Protein AF-A0A7K0KG80-F1 (afdb_monomer)

Foldseek 3Di:
DQQFKWWKWFKKFKWKDLPPDIHTDDIDTDIFMWGQAAPALVDQFSQQKTKFAQADDDDPCLPDQPLVVLVVVLVVLVVVLVVLVVVLVVLVVCCVVDVPPDPVSVVSVVVSVVSVVVNVVSVVVNVVSVVSSVTRMFIKIWIWIKIWHAAPQRDIDIFTWDIDIGGSVCHQPIDMIGTPGGDDDHRHGHARPDPAPPDPDQKKWWWDAADDDVPDSDRIDIDIFTDDRQFFTGDDCVRQPFGIWMADPVGHTRDTQTPPGGD

Solvent-accessible surface area (backbone atoms only — not comparable to full-atom values): 14343 Å² total; per-residue (Å²): 102,74,47,24,48,31,42,37,35,39,38,38,28,39,26,48,27,55,86,84,54,76,46,83,75,48,78,40,83,41,82,44,34,24,32,32,26,18,77,38,61,90,46,100,40,31,50,20,26,30,40,28,41,47,79,68,79,88,53,80,63,79,77,52,57,53,56,60,54,51,48,53,52,49,54,53,47,51,52,52,50,52,52,50,50,51,54,49,54,52,47,55,49,47,58,70,75,53,77,67,92,45,78,67,45,57,52,51,52,53,49,44,56,51,50,50,55,52,46,55,51,49,52,52,50,51,54,54,54,50,60,53,67,75,40,69,48,43,63,32,30,45,32,44,42,31,41,32,41,58,34,92,84,59,49,79,45,76,44,56,34,52,74,43,79,41,57,60,87,52,58,67,38,80,41,78,47,36,38,74,51,64,55,70,57,84,61,54,43,61,39,55,52,59,72,74,80,77,73,92,51,58,50,32,30,27,48,32,77,48,81,87,50,96,89,51,88,68,51,63,48,79,42,77,32,38,32,56,90,81,58,39,50,57,49,64,63,94,58,36,42,60,14,26,42,32,22,36,86,87,56,46,69,57,44,41,25,32,77,95,28,20,94

Secondary structure (DSSP, 8-state):
-GGGEEEEEEEEEEEEE-SS-EEEEEEEEEEEEEEEB-SSSSS---TTEEEEE--PPPPGGGG--HHHHHHHHHHHHHHHHHHHHHHHHHHHHHHHH----SHHHHHHHHHHHHHHHHHHHHHHHHHHHHHHTTSPPEEEEEEEEEEEEE-TTS-EEEEEBPPEEEEGGGTTSEEEEEBSSSSPPTT--PBP-PPTT----SEEEEEEEPP--TT-S--EEEEEEEEETTTEEES-GGGS-TT-EEEETT--EEEE--GGG--

pLDDT: mean 85.01, std 9.83, range [49.78, 96.0]

Structure (mmCIF, N/CA/C/O backbone):
data_AF-A0A7K0KG80-F1
#
_entry.id   AF-A0A7K0KG80-F1
#
loop_
_atom_site.group_PDB
_atom_site.id
_atom_site.type_symbol
_atom_site.label_atom_id
_atom_site.label_alt_id
_atom_site.label_comp_id
_atom_site.label_asym_id
_atom_site.label_entity_id
_atom_site.label_seq_id
_atom_site.pdbx_PDB_ins_code
_atom_site.Cartn_x
_atom_site.Cartn_y
_atom_site.Cartn_z
_atom_site.occupancy
_atom_site.B_iso_or_equiv
_atom_site.auth_seq_id
_atom_site.auth_comp_id
_atom_site.auth_asym_id
_atom_site.auth_atom_id
_atom_site.pdbx_PDB_model_num
ATOM 1 N N . MET A 1 1 ? 16.446 -0.232 -23.465 1.00 84.44 1 MET A N 1
ATOM 2 C CA . MET A 1 1 ? 16.690 0.418 -22.164 1.00 84.44 1 MET A CA 1
ATOM 3 C C . MET A 1 1 ? 15.768 1.619 -21.971 1.00 84.44 1 MET A C 1
ATOM 5 O O . MET A 1 1 ? 14.906 1.542 -21.118 1.00 84.44 1 MET A O 1
ATOM 9 N N . ARG A 1 2 ? 15.843 2.684 -22.785 1.00 86.81 2 ARG A N 1
ATOM 10 C CA . ARG A 1 2 ? 14.963 3.867 -22.624 1.00 86.81 2 ARG A CA 1
ATOM 11 C C . ARG A 1 2 ? 13.463 3.548 -22.761 1.00 86.81 2 ARG A C 1
ATOM 13 O O . ARG A 1 2 ? 12.706 3.743 -21.825 1.00 86.81 2 ARG A O 1
ATOM 20 N N . LYS A 1 3 ? 13.066 2.919 -23.874 1.00 87.75 3 LYS A N 1
ATOM 21 C CA . LYS A 1 3 ? 11.665 2.546 -24.181 1.00 87.75 3 LYS A CA 1
ATOM 22 C C . LYS A 1 3 ? 11.055 1.461 -23.276 1.00 87.75 3 LYS A C 1
ATOM 24 O O . LYS A 1 3 ? 9.910 1.070 -23.476 1.00 87.75 3 LYS A O 1
ATOM 29 N N . SER A 1 4 ? 11.831 0.898 -22.351 1.00 89.69 4 SER A N 1
ATOM 30 C CA . SER A 1 4 ? 11.363 -0.158 -21.442 1.00 89.69 4 SER A CA 1
ATOM 31 C C . SER A 1 4 ? 10.961 0.355 -20.066 1.00 89.69 4 SER A C 1
ATOM 33 O O . SER A 1 4 ? 10.321 -0.391 -19.334 1.00 89.69 4 SER A O 1
ATOM 35 N N . VAL A 1 5 ? 11.326 1.590 -19.715 1.00 91.69 5 VAL A N 1
ATOM 36 C CA . VAL A 1 5 ? 11.029 2.184 -18.406 1.00 91.69 5 VAL A CA 1
ATOM 37 C C . VAL A 1 5 ? 9.807 3.091 -18.524 1.00 91.69 5 VAL A C 1
ATOM 39 O O . VAL A 1 5 ? 9.581 3.709 -19.564 1.00 91.69 5 VAL A O 1
ATOM 42 N N . CYS A 1 6 ? 9.022 3.160 -17.460 1.00 91.81 6 CYS A N 1
ATOM 43 C CA . CYS A 1 6 ? 7.852 4.016 -17.325 1.00 91.81 6 CYS A CA 1
ATOM 44 C C . CYS A 1 6 ? 7.789 4.622 -15.919 1.00 91.81 6 CYS A C 1
ATOM 46 O O . CYS A 1 6 ? 8.417 4.117 -14.986 1.00 91.81 6 CYS A O 1
ATOM 48 N N . LEU A 1 7 ? 7.021 5.695 -15.769 1.00 92.19 7 LEU A N 1
ATOM 49 C CA . LEU A 1 7 ? 6.643 6.234 -14.467 1.00 92.19 7 LEU A CA 1
ATOM 50 C C . LEU A 1 7 ? 5.410 5.488 -13.958 1.00 92.19 7 LEU A C 1
ATOM 52 O O . LEU A 1 7 ? 4.550 5.075 -14.738 1.00 92.19 7 LEU A O 1
ATOM 56 N N . VAL A 1 8 ? 5.351 5.294 -12.649 1.00 92.94 8 VAL A N 1
ATOM 57 C CA . VAL A 1 8 ? 4.244 4.671 -11.931 1.00 92.94 8 VAL A CA 1
ATOM 58 C C . VAL A 1 8 ? 3.840 5.635 -10.828 1.00 92.94 8 VAL A C 1
ATOM 60 O O . VAL A 1 8 ? 4.522 5.748 -9.808 1.00 92.94 8 VAL A O 1
ATOM 63 N N . ASP A 1 9 ? 2.722 6.309 -11.051 1.00 93.31 9 ASP A N 1
ATOM 64 C CA . ASP A 1 9 ? 2.160 7.290 -10.132 1.00 93.31 9 ASP A CA 1
ATOM 65 C C . ASP A 1 9 ? 0.846 6.767 -9.560 1.00 93.31 9 ASP A C 1
ATOM 67 O O . ASP A 1 9 ? 0.117 6.018 -10.213 1.00 93.31 9 ASP A O 1
ATOM 71 N N . GLY A 1 10 ? 0.505 7.148 -8.336 1.00 93.25 10 GLY A N 1
ATOM 72 C CA . GLY A 1 10 ? -0.779 6.773 -7.762 1.00 93.25 10 GLY A CA 1
ATOM 73 C C . GLY A 1 10 ? -0.809 6.817 -6.250 1.00 93.25 10 GLY A C 1
ATOM 74 O O . GLY A 1 10 ? -0.145 7.637 -5.618 1.00 93.25 10 GLY A O 1
ATOM 75 N N . THR A 1 11 ? -1.607 5.930 -5.663 1.00 94.19 11 THR A N 1
ATOM 76 C CA . THR A 1 11 ? -1.793 5.863 -4.215 1.00 94.19 11 THR A CA 1
ATOM 77 C C . THR A 1 11 ? -1.750 4.430 -3.705 1.00 94.19 11 THR A C 1
ATOM 79 O O . THR A 1 11 ? -2.264 3.508 -4.342 1.00 94.19 11 THR A O 1
ATOM 82 N N . ALA A 1 12 ? -1.154 4.245 -2.527 1.00 92.69 12 ALA A N 1
ATOM 83 C CA . ALA A 1 12 ? -1.328 3.049 -1.714 1.00 92.69 12 ALA A CA 1
ATOM 84 C C . ALA A 1 12 ? -2.067 3.419 -0.434 1.00 92.69 12 ALA A C 1
ATOM 86 O O . ALA A 1 12 ? -1.560 4.167 0.404 1.00 92.69 12 ALA A O 1
ATOM 87 N N . THR A 1 13 ? -3.262 2.869 -0.285 1.00 93.00 13 THR A N 1
ATOM 88 C CA . THR A 1 13 ? -4.080 3.033 0.908 1.00 93.00 13 THR A CA 1
ATOM 89 C C . THR A 1 13 ? -3.864 1.840 1.824 1.00 93.00 13 THR A C 1
ATOM 91 O O . THR A 1 13 ? -4.120 0.704 1.431 1.00 93.00 13 THR A O 1
ATOM 94 N N . LEU A 1 14 ? -3.372 2.088 3.035 1.00 92.06 14 LEU A N 1
ATOM 95 C CA . LEU A 1 14 ? -3.369 1.106 4.107 1.00 92.06 14 LEU A CA 1
ATOM 96 C C . LEU A 1 14 ? -4.808 0.897 4.571 1.00 92.06 14 LEU A C 1
ATOM 98 O O . LEU A 1 14 ? -5.472 1.848 4.988 1.00 92.06 14 LEU A O 1
ATOM 102 N N . CYS A 1 15 ? -5.255 -0.349 4.544 1.00 92.12 15 CYS A N 1
ATOM 103 C CA . CYS A 1 15 ? -6.593 -0.734 4.939 1.00 92.12 15 CYS A CA 1
ATOM 104 C C . CYS A 1 15 ? -6.562 -1.797 6.040 1.00 92.12 15 CYS A C 1
ATOM 106 O O . CYS A 1 15 ? -5.692 -2.672 6.053 1.00 92.12 15 CYS A O 1
ATOM 108 N N . LEU A 1 16 ? -7.564 -1.756 6.917 1.00 91.00 16 LEU A N 1
ATOM 109 C CA . LEU A 1 16 ? -7.920 -2.856 7.807 1.00 91.00 16 LEU A CA 1
ATOM 110 C C . LEU A 1 16 ? -9.020 -3.687 7.147 1.00 91.00 16 LEU A C 1
ATOM 112 O O . LEU A 1 16 ? -10.044 -3.135 6.746 1.00 91.00 16 LEU A O 1
ATOM 116 N N . SER A 1 17 ? -8.812 -4.995 7.047 1.00 89.81 17 SER A N 1
ATOM 117 C CA . SER A 1 17 ? -9.771 -5.934 6.472 1.00 89.81 17 SER A CA 1
ATOM 118 C C . SER A 1 17 ? -10.181 -6.983 7.492 1.00 89.81 17 SER A C 1
ATOM 120 O O . SER A 1 17 ? -9.326 -7.562 8.161 1.00 89.81 17 SER A O 1
ATOM 122 N N . ASP A 1 18 ? -11.481 -7.257 7.560 1.00 87.38 18 ASP A N 1
ATOM 123 C CA . ASP A 1 18 ? -12.060 -8.371 8.322 1.00 87.38 18 ASP A CA 1
ATOM 124 C C . ASP A 1 18 ? -12.467 -9.561 7.422 1.00 87.38 18 ASP A C 1
ATOM 126 O O . ASP A 1 18 ? -13.159 -10.480 7.861 1.00 87.38 18 ASP A O 1
ATOM 130 N N . GLY A 1 19 ? -12.075 -9.511 6.141 1.00 81.38 19 GLY A N 1
ATOM 131 C CA . GLY A 1 19 ? -12.424 -10.476 5.095 1.00 81.38 19 GLY A CA 1
ATOM 132 C C . GLY A 1 19 ? -13.648 -10.095 4.252 1.00 81.38 19 GLY A C 1
ATOM 133 O O . GLY A 1 19 ? -13.738 -10.524 3.103 1.00 81.38 19 GLY A O 1
ATOM 134 N N . GLN A 1 20 ? -14.556 -9.262 4.768 1.00 79.94 20 GLN A N 1
ATOM 135 C CA . GLN A 1 20 ? -15.755 -8.796 4.053 1.00 79.94 20 GLN A CA 1
ATOM 136 C C . GLN A 1 20 ? -15.747 -7.281 3.840 1.00 79.94 20 GLN A C 1
ATOM 138 O O . GLN A 1 20 ? -16.065 -6.798 2.755 1.00 79.94 20 GLN A O 1
ATOM 143 N N . HIS A 1 21 ? -15.357 -6.540 4.870 1.00 84.75 21 HIS A N 1
ATOM 144 C CA . HIS A 1 21 ? -15.290 -5.091 4.899 1.00 84.75 21 HIS A CA 1
ATOM 145 C C . HIS A 1 21 ? -13.837 -4.642 4.928 1.00 84.75 21 HIS A C 1
ATOM 147 O O . HIS A 1 21 ? -12.967 -5.289 5.514 1.00 84.75 21 HIS A O 1
ATOM 153 N N . VAL A 1 22 ? -13.593 -3.508 4.282 1.00 86.81 22 VAL A N 1
ATOM 154 C CA . VAL A 1 22 ? -12.278 -2.888 4.189 1.00 86.81 22 VAL A CA 1
ATOM 155 C C . VAL A 1 22 ? -12.433 -1.431 4.586 1.00 86.81 22 VAL A C 1
ATOM 157 O O . VAL A 1 22 ? -13.208 -0.706 3.963 1.00 86.81 22 VAL A O 1
ATOM 160 N N . THR A 1 23 ? -11.698 -1.018 5.613 1.00 89.31 23 THR A N 1
ATOM 161 C CA . THR A 1 23 ? -11.689 0.364 6.096 1.00 89.31 23 THR A CA 1
ATOM 162 C C . THR A 1 23 ? -10.341 0.992 5.800 1.00 89.31 23 THR A C 1
ATOM 164 O O . THR A 1 23 ? -9.301 0.440 6.166 1.00 89.31 23 THR A O 1
ATOM 167 N N . ASP A 1 24 ? -10.362 2.153 5.157 1.00 91.94 24 ASP A N 1
ATOM 168 C CA . ASP A 1 24 ? -9.164 2.912 4.819 1.00 91.94 24 ASP A CA 1
ATOM 169 C C . ASP A 1 24 ? -8.636 3.631 6.071 1.00 91.94 24 ASP A C 1
ATOM 171 O O . ASP A 1 24 ? -9.382 4.317 6.769 1.00 91.94 24 ASP A O 1
ATOM 175 N N . LEU A 1 25 ? -7.348 3.453 6.375 1.00 89.38 25 LEU A N 1
ATOM 176 C CA . LEU A 1 25 ? -6.693 4.035 7.553 1.00 89.38 25 LEU A CA 1
ATOM 177 C C . LEU A 1 25 ? -5.764 5.186 7.181 1.00 89.38 25 LEU A C 1
ATOM 179 O O . LEU A 1 25 ? -5.734 6.212 7.854 1.00 89.38 25 LEU A O 1
ATOM 183 N N . GLN A 1 26 ? -4.965 4.995 6.130 1.00 89.12 26 GLN A N 1
ATOM 184 C CA . GLN A 1 26 ? -3.937 5.946 5.725 1.00 89.12 26 GLN A CA 1
ATOM 185 C C . GLN A 1 26 ? -3.690 5.855 4.224 1.00 89.12 26 GLN A C 1
ATOM 187 O O . GLN A 1 26 ? -3.627 4.760 3.675 1.00 89.12 26 GLN A O 1
ATOM 192 N N . VAL A 1 27 ? -3.507 6.997 3.562 1.00 91.25 27 VAL A N 1
ATOM 193 C CA . VAL A 1 27 ? -3.200 7.068 2.129 1.00 91.25 27 VAL A CA 1
ATOM 194 C C . VAL A 1 27 ? -1.776 7.573 1.941 1.00 91.25 27 VAL A C 1
ATOM 196 O O . VAL A 1 27 ? -1.396 8.594 2.513 1.00 91.25 27 VAL A O 1
ATOM 199 N N . HIS A 1 28 ? -0.998 6.875 1.117 1.00 90.44 28 HIS A N 1
ATOM 200 C CA . HIS A 1 28 ? 0.340 7.289 0.714 1.00 90.44 28 HIS A CA 1
ATOM 201 C C . HIS A 1 28 ? 0.368 7.606 -0.784 1.00 90.44 28 HIS A C 1
ATOM 203 O O . HIS A 1 28 ? 0.016 6.731 -1.582 1.00 90.44 28 HIS A O 1
ATOM 209 N N . PRO A 1 29 ? 0.792 8.817 -1.189 1.00 91.94 29 PRO A N 1
ATOM 210 C CA . PRO A 1 29 ? 1.083 9.093 -2.588 1.00 91.94 29 PRO A CA 1
ATOM 211 C C . PRO A 1 29 ? 2.334 8.322 -3.018 1.00 91.94 29 PRO A C 1
ATOM 213 O O . PRO A 1 29 ? 3.302 8.215 -2.264 1.00 91.94 29 PRO A O 1
ATOM 216 N N . ILE A 1 30 ? 2.316 7.794 -4.237 1.00 90.56 30 ILE A N 1
ATOM 217 C CA . ILE A 1 30 ? 3.408 7.020 -4.826 1.00 90.56 30 ILE A CA 1
ATOM 218 C C . ILE A 1 30 ? 3.814 7.682 -6.130 1.00 90.56 30 ILE A C 1
ATOM 220 O O . ILE A 1 30 ? 2.961 7.945 -6.971 1.00 90.56 30 ILE A O 1
ATOM 224 N N . HIS A 1 31 ? 5.115 7.924 -6.262 1.00 90.88 31 HIS A N 1
ATOM 225 C CA . HIS A 1 31 ? 5.757 8.435 -7.467 1.00 90.88 31 HIS A CA 1
ATOM 226 C C . HIS A 1 31 ? 7.055 7.655 -7.632 1.00 90.88 31 HIS A C 1
ATOM 228 O O . HIS A 1 31 ? 8.003 7.848 -6.868 1.00 90.88 31 HIS A O 1
ATOM 234 N N . GLN A 1 32 ? 7.074 6.704 -8.557 1.00 90.44 32 GLN A N 1
ATOM 235 C CA . GLN A 1 32 ? 8.209 5.803 -8.729 1.00 90.44 32 GLN A CA 1
ATOM 236 C C . GLN A 1 32 ? 8.364 5.369 -10.182 1.00 90.44 32 GLN A C 1
ATOM 238 O O . GLN A 1 32 ? 7.585 5.738 -11.057 1.00 90.44 32 GLN A O 1
ATOM 243 N N . GLN A 1 33 ? 9.395 4.574 -10.448 1.00 92.12 33 GLN A N 1
ATOM 244 C CA . GLN A 1 33 ? 9.654 4.026 -11.773 1.00 92.12 33 GLN A CA 1
ATOM 245 C C . GLN A 1 33 ? 9.253 2.554 -11.851 1.00 92.12 33 GLN A C 1
ATOM 247 O O . GLN A 1 33 ? 9.166 1.833 -10.852 1.00 92.12 33 GLN A O 1
ATOM 252 N N . GLY A 1 34 ? 8.991 2.107 -13.069 1.00 92.12 34 GLY A N 1
ATOM 253 C CA . GLY A 1 34 ? 8.706 0.721 -13.383 1.00 92.12 34 GLY A CA 1
ATOM 254 C C . GLY A 1 34 ? 9.276 0.328 -14.735 1.00 92.12 34 GLY A C 1
ATOM 255 O O . GLY A 1 34 ? 9.742 1.161 -15.512 1.00 92.12 34 GLY A O 1
ATOM 256 N N . VAL A 1 35 ? 9.249 -0.969 -15.011 1.00 92.62 35 VAL A N 1
ATOM 257 C CA . VAL A 1 35 ? 9.762 -1.557 -16.246 1.00 92.62 35 VAL A CA 1
ATOM 258 C C . VAL A 1 35 ? 8.709 -2.457 -16.851 1.00 92.62 35 VAL A C 1
ATOM 260 O O . VAL A 1 35 ? 8.179 -3.341 -16.183 1.00 92.62 35 VAL A O 1
ATOM 263 N N . TRP A 1 36 ? 8.441 -2.284 -18.139 1.00 92.50 36 TRP A N 1
ATOM 264 C CA . TRP A 1 36 ? 7.592 -3.202 -18.888 1.00 92.50 36 TRP A CA 1
ATOM 265 C C . TRP A 1 36 ? 8.262 -4.567 -18.982 1.00 92.50 36 TRP A C 1
ATOM 267 O O . TRP A 1 36 ? 9.362 -4.671 -19.526 1.00 92.50 36 TRP A O 1
ATOM 277 N N . ILE A 1 37 ? 7.604 -5.619 -18.503 1.00 91.06 37 ILE A N 1
ATOM 278 C CA . ILE A 1 37 ? 8.159 -6.978 -18.494 1.00 91.06 37 ILE A CA 1
ATOM 279 C C . ILE A 1 37 ? 7.294 -7.944 -19.293 1.00 91.06 37 ILE A C 1
ATOM 281 O O . ILE A 1 37 ? 6.070 -7.852 -19.308 1.00 91.06 37 ILE A O 1
ATOM 285 N N . ASN A 1 38 ? 7.933 -8.913 -19.940 1.00 88.75 38 ASN A N 1
ATOM 286 C CA . ASN A 1 38 ? 7.236 -10.051 -20.524 1.00 88.75 38 ASN A CA 1
ATOM 287 C C . ASN A 1 38 ? 6.788 -11.023 -19.421 1.00 88.75 38 ASN A C 1
ATOM 289 O O . ASN A 1 38 ? 7.548 -11.341 -18.508 1.00 88.75 38 ASN A O 1
ATOM 293 N N . ARG A 1 39 ? 5.567 -11.542 -19.549 1.00 84.44 39 ARG A N 1
ATOM 294 C CA . ARG A 1 39 ? 4.985 -12.642 -18.774 1.00 84.44 39 ARG A CA 1
ATOM 295 C C . ARG A 1 39 ? 5.870 -13.881 -18.812 1.00 84.44 39 ARG A C 1
ATOM 297 O O . ARG A 1 39 ? 6.085 -14.500 -17.775 1.00 84.44 39 ARG A O 1
ATOM 304 N N . HIS A 1 40 ? 6.374 -14.227 -19.993 1.00 81.38 40 HIS A N 1
ATOM 305 C CA . HIS A 1 40 ? 7.259 -15.366 -20.204 1.00 81.38 40 HIS A CA 1
ATOM 306 C C . HIS A 1 40 ? 8.649 -14.895 -20.640 1.00 81.38 40 HIS A C 1
ATOM 308 O O . HIS A 1 40 ? 8.789 -13.969 -21.437 1.00 81.38 40 HIS A O 1
ATOM 314 N N . TRP A 1 41 ? 9.697 -15.552 -20.145 1.00 76.25 41 TRP A N 1
ATOM 315 C CA . TRP A 1 41 ? 11.079 -15.224 -20.512 1.00 76.25 41 TRP A CA 1
ATOM 316 C C . TRP A 1 41 ? 11.406 -15.588 -21.973 1.00 76.25 41 TRP A C 1
ATOM 318 O O . TRP A 1 41 ? 12.264 -14.955 -22.595 1.00 76.25 41 TRP A O 1
ATOM 328 N N . TRP A 1 42 ? 10.705 -16.582 -22.530 1.00 74.81 42 TRP A N 1
ATOM 329 C CA . TRP A 1 42 ? 10.936 -17.144 -23.863 1.00 74.81 42 TRP A CA 1
ATOM 330 C C . TRP A 1 42 ? 10.015 -16.577 -24.957 1.00 74.81 42 TRP A C 1
ATOM 332 O O . TRP A 1 42 ? 10.365 -16.676 -26.129 1.00 74.81 42 TRP A O 1
ATOM 342 N N . TRP A 1 43 ? 8.896 -15.925 -24.604 1.00 75.81 43 TRP A N 1
ATOM 343 C CA . TRP A 1 43 ? 7.924 -15.393 -25.570 1.00 75.81 43 TRP A CA 1
ATOM 344 C C . TRP A 1 43 ? 7.556 -13.924 -25.295 1.00 75.81 43 TRP A C 1
ATOM 346 O O . TRP A 1 43 ? 7.223 -13.592 -24.150 1.00 75.81 43 TRP A O 1
ATOM 356 N N . PRO A 1 44 ? 7.563 -13.036 -26.313 1.00 74.06 44 PRO A N 1
ATOM 357 C CA . PRO A 1 44 ? 7.242 -11.616 -26.160 1.00 74.06 44 PRO A CA 1
ATOM 358 C C . PRO A 1 44 ? 5.749 -11.414 -25.850 1.00 74.06 44 PRO A C 1
ATOM 360 O O . PRO A 1 44 ? 4.923 -11.206 -26.731 1.00 74.06 44 PRO A O 1
ATOM 363 N N . SER A 1 45 ? 5.402 -11.491 -24.567 1.00 81.06 45 SER A N 1
ATOM 364 C CA . SER A 1 45 ? 4.034 -11.381 -24.051 1.00 81.06 45 SER A CA 1
ATOM 365 C C . SER A 1 45 ? 4.014 -10.476 -22.831 1.00 81.06 45 SER A C 1
ATOM 367 O O . SER A 1 45 ? 4.096 -10.952 -21.713 1.00 81.06 45 SER A O 1
ATOM 369 N N . CYS A 1 46 ? 3.946 -9.160 -22.997 1.00 81.69 46 CYS A N 1
ATOM 370 C CA . CYS A 1 46 ? 3.907 -8.272 -21.832 1.00 81.69 46 CYS A CA 1
ATOM 371 C C . CYS A 1 46 ? 2.579 -8.326 -21.086 1.00 81.69 46 CYS A C 1
ATOM 373 O O . CYS A 1 46 ? 2.581 -8.285 -19.865 1.00 81.69 46 CYS A O 1
ATOM 375 N N . ASP A 1 47 ? 1.456 -8.444 -21.801 1.00 84.75 47 ASP A N 1
ATOM 376 C CA . ASP A 1 47 ? 0.124 -8.482 -21.185 1.00 84.75 47 ASP A CA 1
ATOM 377 C C . ASP A 1 47 ? -0.166 -7.251 -20.295 1.00 84.75 47 ASP A C 1
ATOM 379 O O . ASP A 1 47 ? -0.825 -7.348 -19.264 1.00 84.75 47 ASP A O 1
ATOM 383 N N . GLY A 1 48 ? 0.409 -6.091 -20.647 1.00 86.62 48 GLY A N 1
ATOM 384 C CA . GLY A 1 48 ? 0.280 -4.864 -19.855 1.00 86.62 48 GLY A CA 1
ATOM 385 C C . GLY A 1 48 ? 1.032 -4.876 -18.515 1.00 86.62 48 GLY A C 1
ATOM 386 O O . GLY A 1 48 ? 0.679 -4.128 -17.605 1.00 86.62 48 GLY A O 1
ATOM 387 N N . ARG A 1 49 ? 2.033 -5.748 -18.348 1.00 91.44 49 ARG A N 1
ATOM 388 C CA . ARG A 1 49 ? 2.754 -5.924 -17.081 1.00 91.44 49 ARG A CA 1
ATOM 389 C C . ARG A 1 49 ? 3.887 -4.926 -16.907 1.00 91.44 49 ARG A C 1
ATOM 391 O O . ARG A 1 49 ? 4.815 -4.865 -17.715 1.00 91.44 49 ARG A O 1
ATOM 398 N N . VAL A 1 50 ? 3.862 -4.251 -15.771 1.00 92.88 50 VAL A N 1
ATOM 399 C CA . VAL A 1 50 ? 4.916 -3.363 -15.297 1.00 92.88 50 VAL A CA 1
ATOM 400 C C . VAL A 1 50 ? 5.455 -3.910 -13.986 1.00 92.88 50 VAL A C 1
ATOM 402 O O . VAL A 1 50 ? 4.719 -4.072 -13.019 1.00 92.88 50 VAL A O 1
ATOM 405 N N . LEU A 1 51 ? 6.748 -4.198 -13.947 1.00 92.44 51 LEU A N 1
ATOM 406 C CA . LEU A 1 51 ? 7.459 -4.501 -12.718 1.00 92.44 51 LEU A CA 1
ATOM 407 C C . LEU A 1 51 ? 7.859 -3.191 -12.045 1.00 92.44 51 LEU A C 1
ATOM 409 O O . LEU A 1 51 ? 8.468 -2.332 -12.677 1.00 92.44 51 LEU A O 1
ATOM 413 N N . THR A 1 52 ? 7.544 -3.038 -10.770 1.00 92.06 52 THR A N 1
ATOM 414 C CA . THR A 1 52 ? 7.924 -1.865 -9.978 1.00 92.06 52 THR A CA 1
ATOM 415 C C . THR A 1 52 ? 8.238 -2.290 -8.548 1.00 92.06 52 THR A C 1
ATOM 417 O O . THR A 1 52 ? 7.958 -3.421 -8.154 1.00 92.06 52 THR A O 1
ATOM 420 N N . LEU A 1 53 ? 8.841 -1.403 -7.765 1.00 89.94 53 LEU A N 1
ATOM 421 C CA . LEU A 1 53 ? 9.184 -1.661 -6.373 1.00 89.94 53 LEU A CA 1
ATOM 422 C C . LEU A 1 53 ? 8.306 -0.794 -5.481 1.00 89.94 53 LEU A C 1
ATOM 424 O O . LEU A 1 53 ? 8.396 0.423 -5.554 1.00 89.94 53 LEU A O 1
ATOM 428 N N . LEU A 1 54 ? 7.480 -1.395 -4.623 1.00 86.81 54 LEU A N 1
ATOM 429 C CA . LEU A 1 54 ? 6.649 -0.624 -3.699 1.00 86.81 54 LEU A CA 1
ATOM 430 C C . LEU A 1 54 ? 7.480 -0.146 -2.502 1.00 86.81 54 LEU A C 1
ATOM 432 O O . LEU A 1 54 ? 7.597 -0.838 -1.487 1.00 86.81 54 LEU A O 1
ATOM 436 N N . ALA A 1 55 ? 8.072 1.039 -2.625 1.00 81.94 55 ALA A N 1
ATOM 437 C CA . ALA A 1 55 ? 8.878 1.655 -1.578 1.00 81.94 55 ALA A CA 1
ATOM 438 C C . ALA A 1 55 ? 8.026 2.610 -0.727 1.00 81.94 55 ALA A C 1
ATOM 440 O O . ALA A 1 55 ? 7.965 3.809 -0.978 1.00 81.94 55 ALA A O 1
ATOM 441 N N . LEU A 1 56 ? 7.363 2.068 0.296 1.00 80.44 56 LEU A N 1
ATOM 442 C CA . LEU A 1 56 ? 6.586 2.859 1.252 1.00 80.44 56 LEU A CA 1
ATOM 443 C C . LEU A 1 56 ? 7.411 3.196 2.505 1.00 80.44 56 LEU A C 1
ATOM 445 O O . LEU A 1 56 ? 8.248 2.384 2.928 1.00 80.44 56 LEU A O 1
ATOM 449 N N . PRO A 1 57 ? 7.179 4.368 3.127 1.00 72.19 57 PRO A N 1
ATOM 450 C CA . PRO A 1 57 ? 7.725 4.656 4.447 1.00 72.19 57 PRO A CA 1
ATOM 451 C C . PRO A 1 57 ? 7.187 3.639 5.461 1.00 72.19 57 PRO A C 1
ATOM 453 O O . PRO A 1 57 ? 6.067 3.144 5.325 1.00 72.19 57 PRO A O 1
ATOM 456 N N . SER A 1 58 ? 7.975 3.317 6.490 1.00 66.75 58 SER A N 1
ATOM 457 C CA . SER A 1 58 ? 7.505 2.433 7.559 1.00 66.75 58 SER A CA 1
ATOM 458 C C . SER A 1 58 ? 6.312 3.070 8.267 1.00 66.75 58 SER A C 1
ATOM 460 O O . SER A 1 58 ? 6.458 4.126 8.884 1.00 66.75 58 SER A O 1
ATOM 462 N N . SER A 1 59 ? 5.147 2.429 8.195 1.00 68.62 59 SER A N 1
ATOM 463 C CA . SER A 1 59 ? 3.971 2.835 8.960 1.00 68.62 59 SER A CA 1
ATOM 464 C C . SER A 1 59 ? 4.062 2.269 10.380 1.00 68.62 59 SER A C 1
ATOM 466 O O . SER A 1 59 ? 4.561 1.165 10.593 1.00 68.62 59 SER A O 1
ATOM 468 N N . HIS A 1 60 ? 3.559 2.993 11.384 1.00 69.31 60 HIS A N 1
ATOM 469 C CA . HIS A 1 60 ? 3.455 2.441 12.744 1.00 69.31 60 HIS A CA 1
ATOM 470 C C . HIS A 1 60 ? 2.587 1.173 12.777 1.00 69.31 60 HIS A C 1
ATOM 472 O O . HIS A 1 60 ? 2.833 0.270 13.575 1.00 69.31 60 HIS A O 1
ATOM 478 N N . PHE A 1 61 ? 1.617 1.082 11.865 1.00 71.00 61 PHE A N 1
ATOM 479 C CA . PHE A 1 61 ? 0.722 -0.058 11.714 1.00 71.00 61 PHE A CA 1
ATOM 480 C C . PHE A 1 61 ? 1.421 -1.327 11.222 1.00 71.00 61 PHE A C 1
ATOM 482 O O . PHE A 1 61 ? 0.993 -2.411 11.600 1.00 71.00 61 PHE A O 1
ATOM 489 N N . SER A 1 62 ? 2.521 -1.230 10.465 1.00 66.88 62 SER A N 1
ATOM 490 C CA . SER A 1 62 ? 3.239 -2.418 9.979 1.00 66.88 62 SER A CA 1
ATOM 491 C C . SER A 1 62 ? 3.885 -3.240 11.098 1.00 66.88 62 SER A C 1
ATOM 493 O O . SER A 1 62 ? 4.273 -4.379 10.876 1.00 66.88 62 SER A O 1
ATOM 495 N N . LYS A 1 63 ? 4.031 -2.668 12.300 1.00 75.12 63 LYS A N 1
ATOM 496 C CA . LYS A 1 63 ? 4.581 -3.349 13.484 1.00 75.12 63 LYS A CA 1
ATOM 497 C C . LYS A 1 63 ? 3.500 -3.867 14.431 1.00 75.12 63 LYS A C 1
ATOM 499 O O . LYS A 1 63 ? 3.816 -4.473 15.452 1.00 75.12 63 LYS A O 1
ATOM 504 N N . ILE A 1 64 ? 2.235 -3.580 14.139 1.00 82.06 64 ILE A N 1
ATOM 505 C CA . ILE A 1 64 ? 1.108 -3.912 15.001 1.00 82.06 64 ILE A CA 1
ATOM 506 C C . ILE A 1 64 ? 0.378 -5.096 14.383 1.00 82.06 64 ILE A C 1
ATOM 508 O O . ILE A 1 64 ? -0.061 -5.030 13.242 1.00 82.06 64 ILE A O 1
ATOM 512 N N . GLN A 1 65 ? 0.181 -6.160 15.157 1.00 86.31 65 GLN A N 1
ATOM 513 C CA . GLN A 1 65 ? -0.731 -7.225 14.755 1.00 86.31 65 GLN A CA 1
ATOM 514 C C . GLN A 1 65 ? -2.169 -6.795 15.102 1.00 86.31 65 GLN A C 1
ATOM 516 O O . GLN A 1 65 ? -2.445 -6.600 16.295 1.00 86.31 65 GLN A O 1
ATOM 521 N N . PRO A 1 66 ? -3.079 -6.642 14.118 1.00 86.38 66 PRO A N 1
ATOM 522 C CA . PRO A 1 66 ? -4.427 -6.109 14.334 1.00 86.38 66 PRO A CA 1
ATOM 523 C C . PRO A 1 66 ? -5.201 -6.820 15.444 1.00 86.38 66 PRO A C 1
ATOM 525 O O . PRO A 1 66 ? -5.744 -6.166 16.332 1.00 86.38 66 PRO A O 1
ATOM 528 N N . ASP A 1 67 ? -5.175 -8.154 15.447 1.00 87.62 67 ASP A N 1
ATOM 529 C CA . ASP A 1 67 ? -5.872 -8.969 16.446 1.00 87.62 67 ASP A CA 1
ATOM 530 C C . ASP A 1 67 ? -5.353 -8.701 17.863 1.00 87.62 67 ASP A C 1
ATOM 532 O O . ASP A 1 67 ? -6.127 -8.566 18.811 1.00 87.62 67 ASP A O 1
ATOM 536 N N . SER A 1 68 ? -4.032 -8.565 18.013 1.00 88.00 68 SER A N 1
ATOM 537 C CA . SER A 1 68 ? -3.410 -8.261 19.305 1.00 88.00 68 SER A CA 1
ATOM 538 C C . SER A 1 68 ? -3.773 -6.859 19.798 1.00 88.00 68 SER A C 1
ATOM 540 O O . SER A 1 68 ? -4.034 -6.667 20.986 1.00 88.00 68 SER A O 1
ATOM 542 N N . ALA A 1 69 ? -3.839 -5.882 18.889 1.00 88.06 69 ALA A N 1
ATOM 543 C CA . ALA A 1 69 ? -4.235 -4.521 19.214 1.00 88.06 69 ALA A CA 1
ATOM 544 C C . ALA A 1 69 ? -5.705 -4.474 19.627 1.00 88.06 69 ALA A C 1
ATOM 546 O O . ALA A 1 69 ? -6.027 -3.883 20.657 1.00 88.06 69 ALA A O 1
ATOM 547 N N . LEU A 1 70 ? -6.577 -5.162 18.886 1.00 90.50 70 LEU A N 1
ATOM 548 C CA . LEU A 1 70 ? -7.986 -5.283 19.234 1.00 90.50 70 LEU A CA 1
ATOM 549 C C . LEU A 1 70 ? -8.165 -5.967 20.592 1.00 90.50 70 LEU A C 1
ATOM 551 O O . LEU A 1 70 ? -8.949 -5.490 21.408 1.00 90.50 70 LEU A O 1
ATOM 555 N N . LYS A 1 71 ? -7.414 -7.039 20.870 1.00 91.19 71 LYS A N 1
ATOM 556 C CA . LYS A 1 71 ? -7.442 -7.713 22.172 1.00 91.19 71 LYS A CA 1
ATOM 557 C C . LYS A 1 71 ? -7.080 -6.756 23.310 1.00 91.19 71 LYS A C 1
ATOM 559 O O . LYS A 1 71 ? -7.854 -6.633 24.250 1.00 91.19 71 LYS A O 1
ATOM 564 N N . ARG A 1 72 ? -5.983 -5.998 23.186 1.00 91.31 72 ARG A N 1
ATOM 565 C CA . ARG A 1 72 ? -5.591 -4.990 24.193 1.00 91.31 72 ARG A CA 1
ATOM 566 C C . ARG A 1 72 ? -6.674 -3.932 24.413 1.00 91.31 72 ARG A C 1
ATOM 568 O O . ARG A 1 72 ? -6.937 -3.559 25.552 1.00 91.31 72 ARG A O 1
ATOM 575 N N . GLN A 1 73 ? -7.307 -3.458 23.339 1.00 92.00 73 GLN A N 1
ATOM 576 C CA . GLN A 1 73 ? -8.403 -2.490 23.442 1.00 92.00 73 GLN A CA 1
ATOM 577 C C . GLN A 1 73 ? -9.623 -3.086 24.150 1.00 92.00 73 GLN A C 1
ATOM 579 O O . GLN A 1 73 ? -10.234 -2.423 24.983 1.00 92.00 73 GLN A O 1
ATOM 584 N N . ARG A 1 74 ? -9.946 -4.355 23.886 1.00 92.69 74 ARG A N 1
ATOM 585 C CA . ARG A 1 74 ? -11.025 -5.067 24.582 1.00 92.69 74 ARG A CA 1
ATOM 586 C C . ARG A 1 74 ? -10.728 -5.277 26.059 1.00 92.69 74 ARG A C 1
ATOM 588 O O . ARG A 1 74 ? -11.621 -5.069 26.871 1.00 92.69 74 ARG A O 1
ATOM 595 N N . ASP A 1 75 ? -9.497 -5.635 26.408 1.00 93.62 75 ASP A N 1
ATOM 596 C CA . ASP A 1 75 ? -9.084 -5.801 27.804 1.00 93.62 75 ASP A CA 1
ATOM 597 C C . ASP A 1 75 ? -9.190 -4.463 28.558 1.00 93.62 75 ASP A C 1
ATOM 599 O O . ASP A 1 75 ? -9.773 -4.396 29.640 1.00 93.62 75 ASP A O 1
ATOM 603 N N . SER A 1 76 ? -8.720 -3.368 27.947 1.00 93.94 76 SER A N 1
ATOM 604 C CA . SER A 1 76 ? -8.865 -2.013 28.499 1.00 93.94 76 SER A CA 1
ATOM 605 C C . SER A 1 76 ? -10.334 -1.618 28.674 1.00 93.94 76 SER A C 1
ATOM 607 O O . SER A 1 76 ? -10.724 -1.092 29.720 1.00 93.94 76 SER A O 1
ATOM 609 N N . LEU A 1 77 ? -11.170 -1.933 27.685 1.00 95.06 77 LEU A N 1
ATOM 610 C CA . LEU A 1 77 ? -12.592 -1.646 27.743 1.00 95.06 77 LEU A CA 1
ATOM 611 C C . LEU A 1 77 ? -13.311 -2.472 28.810 1.00 95.06 77 LEU A C 1
ATOM 613 O O . LEU A 1 77 ? -14.179 -1.942 29.498 1.00 95.06 77 LEU A O 1
ATOM 617 N N . ALA A 1 78 ? -12.942 -3.740 28.991 1.00 94.06 78 ALA A N 1
ATOM 618 C CA . ALA A 1 78 ? -13.492 -4.586 30.043 1.00 94.06 78 ALA A CA 1
ATOM 619 C C . ALA A 1 78 ? -13.192 -4.010 31.436 1.00 94.06 78 ALA A C 1
ATOM 621 O O . ALA A 1 78 ? -14.087 -3.952 32.281 1.00 94.06 78 ALA A O 1
ATOM 622 N N . VAL A 1 79 ? -11.970 -3.506 31.654 1.00 95.75 79 VAL A N 1
ATOM 623 C CA . VAL A 1 79 ? -11.591 -2.811 32.896 1.00 95.75 79 VAL A CA 1
ATOM 624 C C . VAL A 1 79 ? -12.404 -1.527 33.083 1.00 95.75 79 VAL A C 1
ATOM 626 O O . VAL A 1 79 ? -12.948 -1.299 34.165 1.00 95.75 79 VAL A O 1
ATOM 629 N N . ALA A 1 80 ? -12.534 -0.703 32.038 1.00 94.88 80 ALA A N 1
ATOM 630 C CA . ALA A 1 80 ? -13.324 0.527 32.093 1.00 94.88 80 ALA A CA 1
ATOM 631 C C . ALA A 1 80 ? -14.802 0.243 32.406 1.00 94.88 80 ALA A C 1
ATOM 633 O O . ALA A 1 80 ? -15.384 0.876 33.284 1.00 94.88 80 ALA A O 1
ATOM 634 N N . LEU A 1 81 ? -15.388 -0.764 31.754 1.00 96.00 81 LEU A N 1
ATOM 635 C CA . LEU A 1 81 ? -16.770 -1.185 31.966 1.00 96.00 81 LEU A CA 1
ATOM 636 C C . LEU A 1 81 ? -16.975 -1.695 33.396 1.00 96.00 81 LEU A C 1
ATOM 638 O O . LEU A 1 81 ? -17.955 -1.318 34.042 1.00 96.00 81 LEU A O 1
ATOM 642 N N . HIS A 1 82 ? -16.042 -2.496 33.918 1.00 96.00 82 HIS A N 1
ATOM 643 C CA . HIS A 1 82 ? -16.086 -2.956 35.304 1.00 96.00 82 HIS A CA 1
ATOM 644 C C . HIS A 1 82 ? -16.073 -1.776 36.285 1.00 96.00 82 HIS A C 1
ATOM 646 O O . HIS A 1 82 ? -16.959 -1.675 37.135 1.00 96.00 82 HIS A O 1
ATOM 652 N N . ARG A 1 83 ? -15.139 -0.832 36.110 1.00 95.62 83 ARG A N 1
ATOM 653 C CA . ARG A 1 83 ? -15.025 0.364 36.955 1.00 95.62 83 ARG A CA 1
ATOM 654 C C . ARG A 1 83 ? -16.280 1.238 36.896 1.00 95.62 83 ARG A C 1
ATOM 656 O O . ARG A 1 83 ? -16.814 1.592 37.943 1.00 95.62 83 ARG A O 1
ATOM 663 N N . SER A 1 84 ? -16.789 1.547 35.704 1.00 94.69 84 SER A N 1
ATOM 664 C CA . SER A 1 84 ? -18.018 2.339 35.544 1.00 94.69 84 SER A CA 1
ATOM 665 C C . SER A 1 84 ? -19.240 1.638 36.141 1.00 94.69 84 SER A C 1
ATOM 667 O O . SER A 1 84 ? -20.111 2.292 36.707 1.00 94.69 84 SER A O 1
ATOM 669 N N . THR A 1 85 ? -19.295 0.304 36.083 1.00 95.50 85 THR A N 1
ATOM 670 C CA . THR A 1 85 ? -20.376 -0.468 36.713 1.00 95.50 85 THR A CA 1
ATOM 671 C C . THR A 1 85 ? -20.333 -0.374 38.240 1.00 95.50 85 THR A C 1
ATOM 673 O O . THR A 1 85 ? -21.391 -0.309 38.865 1.00 95.50 85 THR A O 1
ATOM 676 N N . LEU A 1 86 ? -19.141 -0.355 38.850 1.00 95.88 86 LEU A N 1
ATOM 677 C CA . LEU A 1 86 ? -18.985 -0.146 40.295 1.00 95.88 86 LEU A CA 1
ATOM 678 C C . LEU A 1 86 ? -19.435 1.259 40.706 1.00 95.88 86 LEU A C 1
ATOM 680 O O . LEU A 1 86 ? -20.295 1.382 41.573 1.00 95.88 86 LEU A O 1
ATOM 684 N N . VAL A 1 87 ? -18.954 2.294 40.010 1.00 94.88 87 VAL A N 1
ATOM 685 C CA . VAL A 1 87 ? -19.355 3.691 40.265 1.00 94.88 87 VAL A CA 1
ATOM 686 C C . VAL A 1 87 ? -20.871 3.859 40.146 1.00 94.88 87 VAL A C 1
ATOM 688 O O . VAL A 1 87 ? -21.497 4.489 40.993 1.00 94.88 87 VAL A O 1
ATOM 691 N N . ARG A 1 88 ? -21.499 3.239 39.139 1.00 94.25 88 ARG A N 1
ATOM 692 C CA . ARG A 1 88 ? -22.960 3.254 38.993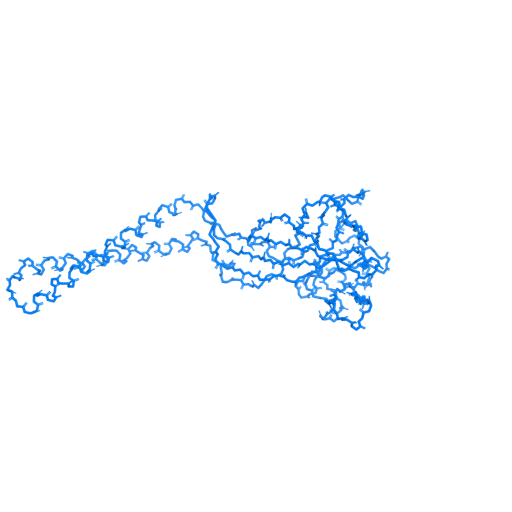 1.00 94.25 88 ARG A CA 1
ATOM 693 C C . ARG A 1 88 ? -23.662 2.639 40.209 1.00 94.25 88 ARG A C 1
ATOM 695 O O . ARG A 1 88 ? -24.659 3.190 40.669 1.00 94.25 88 ARG A O 1
ATOM 702 N N . LYS A 1 89 ? -23.171 1.504 40.724 1.00 94.38 89 LYS A N 1
ATOM 703 C CA . LYS A 1 89 ? -23.752 0.848 41.912 1.00 94.38 89 LYS A CA 1
ATOM 704 C C . LYS A 1 89 ? -23.667 1.741 43.144 1.00 94.38 89 LYS A C 1
ATOM 706 O O . LYS A 1 89 ? -24.626 1.801 43.907 1.00 94.38 89 LYS A O 1
ATOM 711 N N . GLU A 1 90 ? -22.551 2.439 43.315 1.00 94.31 90 GLU A N 1
ATOM 712 C CA . GLU A 1 90 ? -22.358 3.389 44.413 1.00 94.31 90 GLU A CA 1
ATOM 713 C C . GLU A 1 90 ? -23.292 4.599 44.291 1.00 94.31 90 GLU A C 1
ATOM 715 O O . GLU A 1 90 ? -23.921 4.980 45.275 1.00 94.31 90 GLU A O 1
ATOM 720 N N . LEU A 1 91 ? -23.452 5.161 43.089 1.00 93.88 91 LEU A N 1
ATOM 721 C CA . LEU A 1 91 ? -24.367 6.283 42.849 1.00 93.88 91 LEU A CA 1
ATOM 722 C C . LEU A 1 91 ? -25.833 5.894 43.071 1.00 93.88 91 LEU A C 1
ATOM 724 O O . LEU A 1 91 ? -26.573 6.646 43.699 1.00 93.88 91 LEU A O 1
ATOM 728 N N . GLU A 1 92 ? -26.255 4.711 42.616 1.00 92.19 92 GLU A N 1
ATOM 729 C CA . GLU A 1 92 ? -27.596 4.186 42.909 1.00 92.19 92 GLU A CA 1
ATOM 730 C C . GLU A 1 92 ? -27.812 3.979 44.409 1.00 92.19 92 GLU A C 1
ATOM 732 O O . GLU A 1 92 ? -28.871 4.321 44.934 1.00 92.19 92 GLU A O 1
ATOM 737 N N . TYR A 1 93 ? -26.811 3.440 45.110 1.00 92.25 93 TYR A N 1
ATOM 738 C CA . TYR A 1 93 ? -26.870 3.290 46.559 1.00 92.25 93 TYR A CA 1
ATOM 739 C C . TYR A 1 93 ? -27.012 4.652 47.250 1.00 92.25 93 TYR A C 1
ATOM 741 O O . TYR A 1 93 ? -27.905 4.819 48.081 1.00 92.25 93 TYR A O 1
ATOM 749 N N . TYR A 1 94 ? -26.187 5.631 46.868 1.00 90.38 94 TYR A N 1
ATOM 750 C CA . TYR A 1 94 ? -26.222 6.983 47.417 1.00 90.38 94 TYR A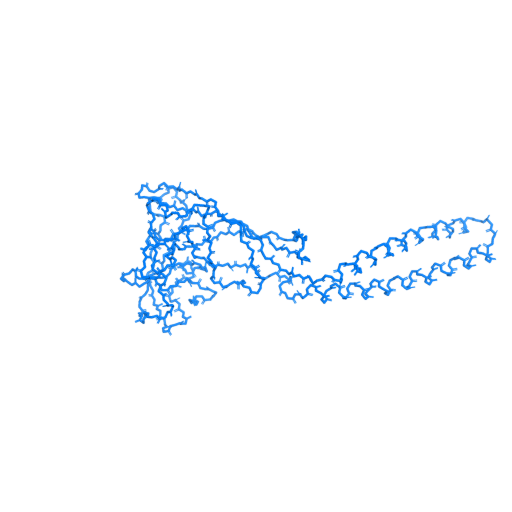 CA 1
ATOM 751 C C . TYR A 1 94 ? -27.593 7.636 47.220 1.00 90.38 94 TYR A C 1
ATOM 753 O O . TYR A 1 94 ? -28.199 8.075 48.193 1.00 90.38 94 TYR A O 1
ATOM 761 N N . LEU A 1 95 ? -28.119 7.636 45.991 1.00 90.38 95 LEU A N 1
ATOM 762 C CA . LEU A 1 95 ? -29.415 8.244 45.669 1.00 90.38 95 LEU A CA 1
ATOM 763 C C . LEU A 1 95 ? -30.590 7.554 46.373 1.00 90.38 95 LEU A C 1
ATOM 765 O O . LEU A 1 95 ? -31.600 8.195 46.650 1.00 90.38 95 LEU A O 1
ATOM 769 N N . ARG A 1 96 ? -30.469 6.255 46.674 1.00 89.75 96 ARG A N 1
ATOM 770 C CA . ARG A 1 96 ? -31.477 5.503 47.432 1.00 89.75 96 ARG A CA 1
ATOM 771 C C . ARG A 1 96 ? -31.435 5.815 48.929 1.00 89.75 96 ARG A C 1
ATOM 773 O O . ARG A 1 96 ? -32.482 5.857 49.566 1.00 89.75 96 ARG A O 1
ATOM 780 N N . CYS A 1 97 ? -30.243 5.976 49.502 1.00 88.62 97 CYS A N 1
ATOM 781 C CA . CYS A 1 97 ? -30.057 6.215 50.936 1.00 88.62 97 CYS A CA 1
ATOM 782 C C . CYS A 1 97 ? -30.210 7.693 51.326 1.00 88.62 97 CYS A C 1
ATOM 784 O O . CYS A 1 97 ? -30.634 7.988 52.441 1.00 88.62 97 CYS A O 1
ATOM 786 N N . HIS A 1 98 ? -29.892 8.616 50.419 1.00 79.19 98 HIS A N 1
ATOM 787 C CA . HIS A 1 98 ? -29.956 10.056 50.639 1.00 79.19 98 HIS A CA 1
ATOM 788 C C . HIS A 1 98 ? -31.027 10.655 49.730 1.00 79.19 98 HIS A C 1
ATOM 790 O O . HIS A 1 98 ? -30.757 10.903 48.566 1.00 79.19 98 HIS A O 1
ATOM 796 N N . ASN A 1 99 ? -32.237 10.885 50.250 1.00 70.00 99 ASN A N 1
ATOM 797 C CA . ASN A 1 99 ? -33.363 11.456 49.490 1.00 70.00 99 ASN A CA 1
ATOM 798 C C . ASN A 1 99 ? -33.714 12.893 49.926 1.00 70.00 99 ASN A C 1
ATOM 800 O O . ASN A 1 99 ? -34.850 13.343 49.781 1.00 70.00 99 ASN A O 1
ATOM 804 N N . VAL A 1 100 ? -32.757 13.603 50.529 1.00 79.00 100 VAL A N 1
ATOM 805 C CA . VAL A 1 100 ? -32.935 15.015 50.887 1.00 79.00 100 VAL A CA 1
ATOM 806 C C . VAL A 1 100 ? -32.754 15.833 49.614 1.00 79.00 100 VAL A C 1
ATOM 808 O O . VAL A 1 100 ? -31.667 15.860 49.049 1.00 79.00 100 VAL A O 1
ATOM 811 N N . GLN A 1 101 ? -33.830 16.457 49.142 1.00 76.06 101 GLN A N 1
ATOM 812 C CA . GLN A 1 101 ? -33.841 17.226 47.899 1.00 76.06 101 GLN A CA 1
ATOM 813 C C . GLN A 1 101 ? -33.222 18.610 48.116 1.00 76.06 101 GLN A C 1
ATOM 815 O O . GLN A 1 101 ? -33.926 19.598 48.309 1.00 76.06 101 GLN A O 1
ATOM 820 N N . ASP A 1 102 ? -31.894 18.664 48.108 1.00 85.00 102 ASP A N 1
ATOM 821 C CA . ASP A 1 102 ? -31.123 19.903 48.080 1.00 85.00 102 ASP A CA 1
ATOM 822 C C . ASP A 1 102 ? -30.374 20.082 46.743 1.00 85.00 102 ASP A C 1
ATOM 824 O O . ASP A 1 102 ? -30.391 19.230 45.847 1.00 85.00 102 ASP A O 1
ATOM 828 N N . GLU A 1 103 ? -29.709 21.227 46.591 1.00 81.38 103 GLU A N 1
ATOM 829 C CA . GLU A 1 103 ? -28.879 21.532 45.419 1.00 81.38 103 GLU A CA 1
ATOM 830 C C . GLU A 1 103 ? -27.755 20.499 45.199 1.00 81.38 103 GLU A C 1
ATOM 832 O O . GLU A 1 103 ? -27.343 20.247 44.063 1.00 81.38 103 GLU A O 1
ATOM 837 N N . GLY A 1 104 ? -27.253 19.875 46.269 1.00 83.38 104 GLY A N 1
ATOM 838 C CA . GLY A 1 104 ? -26.2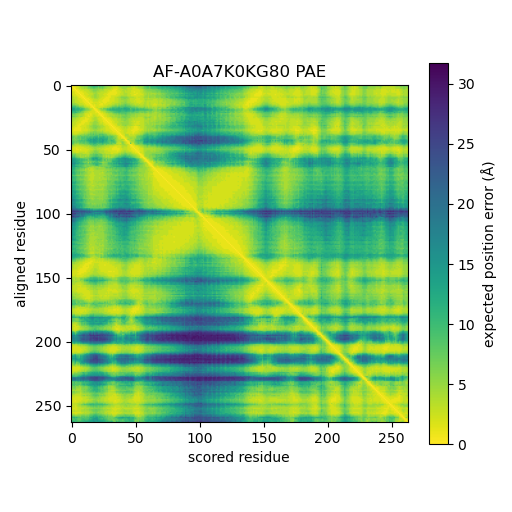41 18.822 46.199 1.00 83.38 104 GLY A CA 1
ATOM 839 C C . GLY A 1 104 ? -26.802 17.526 45.615 1.00 83.38 104 GLY A C 1
ATOM 840 O O . GLY A 1 104 ? -26.197 16.944 44.711 1.00 83.38 104 GLY A O 1
ATOM 841 N N . TYR A 1 105 ? -27.989 17.117 46.061 1.00 89.06 105 TYR A N 1
ATOM 842 C CA . TYR A 1 105 ? -28.706 15.954 45.551 1.00 89.06 105 TYR A CA 1
ATOM 843 C C . TYR A 1 105 ? -28.986 16.080 44.053 1.00 89.06 105 TYR A C 1
ATOM 845 O O . TYR A 1 105 ? -28.659 15.167 43.292 1.00 89.06 105 TYR A O 1
ATOM 853 N N . ASN A 1 106 ? -29.498 17.230 43.600 1.00 88.44 106 ASN A N 1
ATOM 854 C CA . ASN A 1 106 ? -29.792 17.462 42.182 1.00 88.44 106 ASN A CA 1
ATOM 855 C C . ASN A 1 106 ? -28.543 17.324 41.296 1.00 88.44 106 ASN A C 1
ATOM 857 O O . ASN A 1 106 ? -28.602 16.728 40.218 1.00 88.44 106 ASN A O 1
ATOM 861 N N . ARG A 1 107 ? -27.383 17.808 41.765 1.00 90.44 107 ARG A N 1
ATOM 862 C CA . ARG A 1 107 ? -26.102 17.644 41.055 1.00 90.44 107 ARG A CA 1
ATOM 863 C C . ARG A 1 107 ? -25.679 16.180 40.958 1.00 90.44 107 ARG A C 1
ATOM 865 O O . ARG A 1 107 ? -25.234 15.746 39.896 1.00 90.44 107 ARG A O 1
ATOM 872 N N . ILE A 1 108 ? -25.825 15.413 42.038 1.00 91.12 108 ILE A N 1
ATOM 873 C CA . ILE A 1 108 ? -25.450 13.991 42.064 1.00 91.12 108 ILE A CA 1
ATOM 874 C C . ILE A 1 108 ? -26.408 13.157 41.206 1.00 91.12 108 ILE A C 1
ATOM 876 O O . ILE A 1 108 ? -25.957 12.280 40.470 1.00 91.12 108 ILE A O 1
ATOM 880 N N . ALA A 1 109 ? -27.706 13.458 41.229 1.00 90.81 109 ALA A N 1
ATOM 881 C CA . ALA A 1 109 ? -28.697 12.822 40.366 1.00 90.81 109 ALA A CA 1
ATOM 882 C C . ALA A 1 109 ? -28.398 13.076 38.878 1.00 90.81 109 ALA A C 1
ATOM 884 O O . ALA A 1 109 ? -28.371 12.133 38.083 1.00 90.81 109 ALA A O 1
ATOM 885 N N . ALA A 1 110 ? -28.076 14.320 38.507 1.00 93.12 110 ALA A N 1
ATOM 886 C CA . ALA A 1 110 ? -27.663 14.661 37.145 1.00 93.12 110 ALA A CA 1
ATOM 887 C C . ALA A 1 110 ? -26.369 13.935 36.730 1.00 93.12 110 ALA A C 1
ATOM 889 O O . ALA A 1 110 ? -26.285 13.385 35.630 1.00 93.12 110 ALA A O 1
ATOM 890 N N . TYR A 1 111 ? -25.374 13.871 37.622 1.00 94.88 111 TYR A N 1
ATOM 891 C CA . TYR A 1 111 ? -24.139 13.123 37.380 1.00 94.88 111 TYR A CA 1
ATOM 892 C C . TYR A 1 111 ? -24.388 11.616 37.217 1.00 94.88 111 TYR A C 1
ATOM 894 O O . TYR A 1 111 ? -23.792 10.990 36.342 1.00 94.88 111 TYR A O 1
ATOM 902 N N . SER A 1 112 ? -25.297 11.037 38.006 1.00 94.69 112 SER A N 1
ATOM 903 C CA . SER A 1 112 ? -25.709 9.633 37.889 1.00 94.69 112 SER A CA 1
ATOM 904 C C . SER A 1 112 ? -26.342 9.332 36.530 1.00 94.69 112 SER A C 1
ATOM 906 O O . SER A 1 112 ? -25.946 8.375 35.862 1.00 94.69 112 SER A O 1
ATOM 908 N N . ALA A 1 113 ? -27.248 10.196 36.061 1.00 93.94 113 ALA A N 1
ATOM 909 C CA . ALA A 1 113 ? -27.838 10.071 34.730 1.00 93.94 113 ALA A CA 1
ATOM 910 C C . ALA A 1 113 ? -26.773 10.160 33.620 1.00 93.94 113 ALA A C 1
ATOM 912 O O . ALA A 1 113 ? -26.757 9.343 32.697 1.00 93.94 113 ALA A O 1
ATOM 913 N N . TRP A 1 114 ? -25.825 11.098 33.732 1.00 95.25 114 TRP A N 1
ATOM 914 C CA . TRP A 1 114 ? -24.703 11.192 32.795 1.00 95.25 114 TRP A CA 1
ATOM 915 C C . TRP A 1 114 ? -23.829 9.927 32.804 1.00 95.25 114 TRP A C 1
ATOM 917 O O . TRP A 1 114 ? -23.509 9.393 31.740 1.00 95.25 114 TRP A O 1
ATOM 927 N N . GLN A 1 115 ? -23.494 9.399 33.986 1.00 95.19 115 GLN A N 1
ATOM 928 C CA . GLN A 1 115 ? -22.737 8.151 34.134 1.00 95.19 115 GLN A CA 1
ATOM 929 C C . GLN A 1 115 ? -23.455 6.952 33.507 1.00 95.19 115 GLN A C 1
ATOM 931 O O . GLN A 1 115 ? -22.810 6.116 32.872 1.00 95.19 115 GLN A O 1
ATOM 936 N N . GLN A 1 116 ? -24.783 6.883 33.618 1.00 94.69 116 GLN A N 1
ATOM 937 C CA . GLN A 1 116 ? -25.580 5.841 32.975 1.00 94.69 116 GLN A CA 1
ATOM 938 C C . GLN A 1 116 ? -25.428 5.879 31.445 1.00 94.69 116 GLN A C 1
ATOM 940 O O . GLN A 1 116 ? -25.146 4.849 30.831 1.00 94.69 116 GLN A O 1
ATOM 945 N N . HIS A 1 117 ? -25.499 7.065 30.832 1.00 94.81 117 HIS A N 1
ATOM 946 C CA . HIS A 1 117 ? -25.261 7.220 29.393 1.00 94.81 117 HIS A CA 1
ATOM 947 C C . HIS A 1 117 ? -23.842 6.803 28.972 1.00 94.81 117 HIS A C 1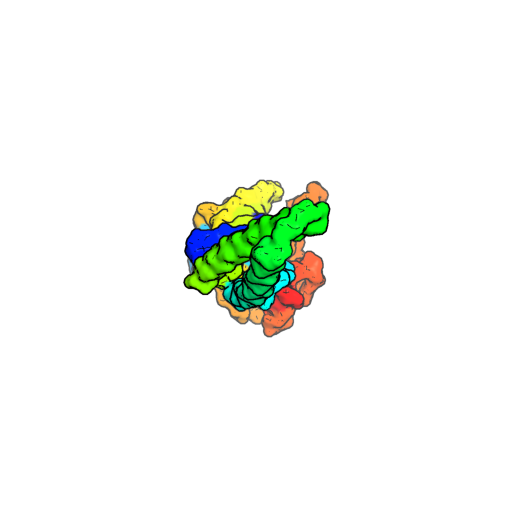
ATOM 949 O O . HIS A 1 117 ? -23.667 6.161 27.929 1.00 94.81 117 HIS A O 1
ATOM 955 N N . GLN A 1 118 ? -22.823 7.125 29.777 1.00 94.50 118 GLN A N 1
ATOM 956 C CA . GLN A 1 118 ? -21.448 6.688 29.505 1.00 94.50 118 GLN A CA 1
ATOM 957 C C . GLN A 1 118 ? -21.315 5.164 29.587 1.00 94.50 118 GLN A C 1
ATOM 959 O O . GLN A 1 118 ? -20.704 4.544 28.715 1.00 94.50 118 GLN A O 1
ATOM 964 N N . LEU A 1 119 ? -21.929 4.539 30.595 1.00 95.62 119 LEU A N 1
ATOM 965 C CA . LEU A 1 119 ? -21.914 3.089 30.759 1.00 95.62 119 LEU A CA 1
ATOM 966 C C . LEU A 1 119 ? -22.600 2.376 29.588 1.00 95.62 119 LEU A C 1
ATOM 968 O O . LEU A 1 119 ? -22.085 1.370 29.098 1.00 95.62 119 LEU A O 1
ATOM 972 N N . ASP A 1 120 ? -23.736 2.884 29.118 1.00 95.31 120 ASP A N 1
ATOM 973 C CA . ASP A 1 120 ? -24.445 2.287 27.985 1.00 95.31 120 ASP A CA 1
ATOM 974 C C . ASP A 1 120 ? -23.659 2.442 26.675 1.00 95.31 120 ASP A C 1
ATOM 976 O O . ASP A 1 120 ? -23.579 1.497 25.884 1.00 95.31 120 ASP A O 1
ATOM 980 N N . SER A 1 121 ? -22.961 3.568 26.502 1.00 94.44 121 SER A N 1
ATOM 981 C CA . SER A 1 121 ? -22.013 3.765 25.398 1.00 94.44 121 SER A CA 1
ATOM 982 C C . SER A 1 121 ? -20.858 2.755 25.455 1.00 94.44 121 SER A C 1
ATOM 984 O O . SER A 1 121 ? -20.546 2.113 24.450 1.00 94.44 121 SER A O 1
ATOM 986 N N . LEU A 1 122 ? -20.267 2.537 26.638 1.00 95.38 122 LEU A N 1
ATOM 987 C CA . LEU A 1 122 ? -19.208 1.539 26.842 1.00 95.38 122 LEU A CA 1
ATOM 988 C C . LEU A 1 122 ? -19.691 0.111 26.567 1.00 95.38 122 LEU A C 1
ATOM 990 O O . LEU A 1 122 ? -18.983 -0.660 25.919 1.00 95.38 122 LEU A O 1
ATOM 994 N N . LYS A 1 123 ? -20.899 -0.254 27.014 1.00 95.19 123 LYS A N 1
ATOM 995 C CA . LYS A 1 123 ? -21.504 -1.564 26.718 1.00 95.19 123 LYS A CA 1
ATOM 996 C C . LYS A 1 123 ? -21.696 -1.759 25.218 1.00 95.19 123 LYS A C 1
ATOM 998 O O . LYS A 1 123 ? -21.347 -2.818 24.699 1.00 95.19 123 LYS A O 1
ATOM 1003 N N . SER A 1 124 ? -22.213 -0.745 24.524 1.00 95.00 124 SER A N 1
ATOM 1004 C CA . SER A 1 124 ? -22.390 -0.785 23.070 1.00 95.00 124 SER A CA 1
ATOM 1005 C C . SER A 1 124 ? -21.050 -0.998 22.353 1.00 95.00 124 SER A C 1
ATOM 1007 O O . SER A 1 124 ? -20.922 -1.896 21.515 1.00 95.00 124 SER A O 1
ATOM 1009 N N . LEU A 1 125 ? -20.008 -0.267 22.765 1.00 94.25 125 LEU A N 1
ATOM 1010 C CA . LEU A 1 125 ? -18.658 -0.409 22.216 1.00 94.25 125 LEU A CA 1
ATOM 1011 C C . LEU A 1 125 ? -18.062 -1.797 22.512 1.00 94.25 125 LEU A C 1
ATOM 1013 O O . LEU A 1 125 ? -17.457 -2.406 21.625 1.00 94.25 125 LEU A O 1
ATOM 1017 N N . ASN A 1 126 ? -18.293 -2.355 23.705 1.00 93.44 126 ASN A N 1
ATOM 1018 C CA . ASN A 1 126 ? -17.890 -3.725 24.039 1.00 93.44 126 ASN A CA 1
ATOM 1019 C C . ASN A 1 126 ? -18.521 -4.754 23.096 1.00 93.44 126 ASN A C 1
ATOM 1021 O O . ASN A 1 126 ? -17.854 -5.673 22.635 1.00 93.44 126 ASN A O 1
ATOM 1025 N N . VAL A 1 127 ? -19.812 -4.606 22.793 1.00 93.31 127 VAL A N 1
ATOM 1026 C CA . VAL A 1 127 ? -20.525 -5.518 21.888 1.00 93.31 127 VAL A CA 1
ATOM 1027 C C . VAL A 1 127 ? -20.017 -5.374 20.453 1.00 93.31 127 VAL A C 1
ATOM 1029 O O . VAL A 1 127 ? -19.833 -6.371 19.757 1.00 93.31 127 VAL A O 1
ATOM 1032 N N . ALA A 1 128 ? -19.758 -4.151 19.992 1.00 90.31 128 ALA A N 1
ATOM 1033 C CA . ALA A 1 128 ? -19.219 -3.921 18.655 1.00 90.31 128 ALA A CA 1
ATOM 1034 C C . ALA A 1 128 ? -17.807 -4.513 18.498 1.00 90.31 128 ALA A C 1
ATOM 1036 O O . ALA A 1 128 ? -17.542 -5.278 17.569 1.00 90.31 128 ALA A O 1
ATOM 1037 N N . THR A 1 129 ? -16.914 -4.229 19.449 1.00 89.81 129 THR A N 1
ATOM 1038 C CA . THR A 1 129 ? -15.553 -4.791 19.463 1.00 89.81 129 THR A CA 1
ATOM 1039 C C . THR A 1 129 ? -15.556 -6.299 19.699 1.00 89.81 129 THR A C 1
ATOM 1041 O O . THR A 1 129 ? -14.663 -6.998 19.207 1.00 89.81 129 THR A O 1
ATOM 1044 N N . SER A 1 130 ? -16.575 -6.833 20.388 1.00 88.25 130 SER A N 1
ATOM 1045 C CA . SER A 1 130 ? -16.703 -8.269 20.597 1.00 88.25 130 SER A CA 1
ATOM 1046 C C . SER A 1 130 ? -16.966 -9.036 19.313 1.00 88.25 130 SER A C 1
ATOM 1048 O O . SER A 1 130 ? -16.251 -10.002 19.036 1.00 88.25 130 SER A O 1
ATOM 1050 N N . LYS A 1 131 ? -17.913 -8.535 18.515 1.00 88.62 131 LYS A N 1
ATOM 1051 C CA . LYS A 1 131 ? -18.227 -9.022 17.168 1.00 88.62 131 LYS A CA 1
ATOM 1052 C C . LYS A 1 131 ? -17.030 -8.904 16.231 1.00 88.62 131 LYS A C 1
ATOM 1054 O O . LYS A 1 131 ? -16.735 -9.849 15.508 1.00 88.62 131 LYS A O 1
ATOM 1059 N N . LEU A 1 132 ? -16.312 -7.779 16.274 1.00 86.31 132 LEU A N 1
ATOM 1060 C CA . LEU A 1 132 ? -15.127 -7.586 15.436 1.00 86.31 132 LEU A CA 1
ATOM 1061 C C . LEU A 1 132 ? -14.032 -8.615 15.755 1.00 86.31 132 LEU A C 1
ATOM 1063 O O . LEU A 1 132 ? -13.431 -9.164 14.843 1.00 86.31 132 LEU A O 1
ATOM 1067 N N . GLY A 1 133 ? -13.823 -8.940 17.035 1.00 84.12 133 GLY A N 1
ATOM 1068 C CA . GLY A 1 133 ? -12.800 -9.911 17.446 1.00 84.12 133 GLY A CA 1
ATOM 1069 C C . GLY A 1 133 ? -13.151 -11.379 17.197 1.00 84.12 133 GLY A C 1
ATOM 1070 O O . GLY A 1 133 ? -12.347 -12.243 17.522 1.00 84.12 133 GLY A O 1
ATOM 1071 N N . GLN A 1 134 ? -14.335 -11.677 16.654 1.00 85.44 134 GLN A N 1
ATOM 1072 C CA . GLN A 1 134 ? -14.648 -13.007 16.112 1.00 85.44 134 GLN A CA 1
ATOM 1073 C C . GLN A 1 134 ? -14.091 -13.189 14.694 1.00 85.44 134 GLN A C 1
ATOM 1075 O O . GLN A 1 134 ? -14.075 -14.304 14.177 1.00 85.44 134 GLN A O 1
ATOM 1080 N N . ARG A 1 135 ? -13.668 -12.096 14.051 1.00 86.38 135 ARG A N 1
ATOM 1081 C CA . ARG A 1 135 ? -13.089 -12.085 12.709 1.00 86.38 135 ARG A CA 1
ATOM 1082 C C . ARG A 1 135 ? -11.575 -11.959 12.814 1.00 86.38 135 ARG A C 1
ATOM 1084 O O . ARG A 1 135 ? -11.063 -11.366 13.759 1.00 86.38 135 ARG A O 1
ATOM 1091 N N . HIS A 1 136 ? -10.874 -12.500 11.825 1.00 87.25 136 HIS A N 1
ATOM 1092 C CA . HIS A 1 136 ? -9.435 -12.308 11.710 1.00 87.25 136 HIS A CA 1
ATOM 1093 C C . HIS A 1 136 ? -9.159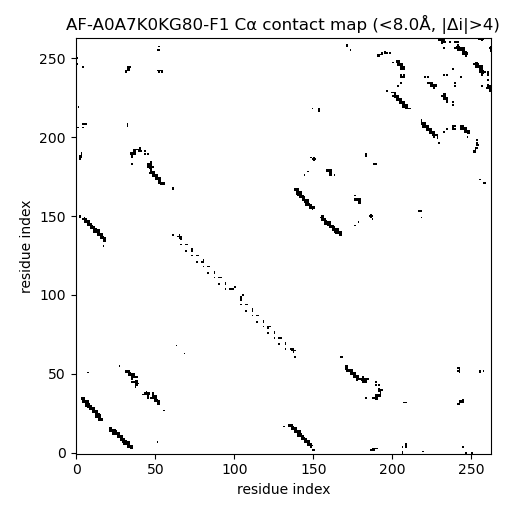 -10.983 11.006 1.00 87.25 136 HIS A C 1
ATOM 1095 O O . HIS A 1 136 ? -9.570 -10.784 9.859 1.00 87.25 136 HIS A O 1
ATOM 1101 N N . LEU A 1 137 ? -8.490 -10.072 11.705 1.00 89.56 137 LEU A N 1
ATOM 1102 C CA . LEU A 1 137 ? -8.168 -8.762 11.176 1.00 89.56 137 LEU A CA 1
ATOM 1103 C C . LEU A 1 137 ? -6.793 -8.771 10.520 1.00 89.56 137 LEU A C 1
ATOM 1105 O O . LEU A 1 137 ? -5.789 -9.158 11.117 1.00 89.56 137 LEU A O 1
ATOM 1109 N N . THR A 1 138 ? -6.738 -8.263 9.294 1.00 89.19 138 THR A N 1
ATOM 1110 C CA . THR A 1 138 ? -5.503 -8.190 8.510 1.00 89.19 138 THR A CA 1
ATOM 1111 C C . THR A 1 138 ? -5.295 -6.790 7.964 1.00 89.19 138 THR A C 1
ATOM 1113 O O . THR A 1 138 ? -6.241 -6.118 7.547 1.00 89.19 138 THR A O 1
ATOM 1116 N N . PHE A 1 139 ? -4.043 -6.338 7.966 1.00 90.06 139 PHE A N 1
ATOM 1117 C CA . PHE A 1 139 ? -3.675 -5.136 7.235 1.00 90.06 139 PHE A CA 1
ATOM 1118 C C . PHE A 1 139 ? -3.308 -5.487 5.797 1.00 90.06 139 PHE A C 1
ATOM 1120 O O . PHE A 1 139 ? -2.606 -6.466 5.535 1.00 90.06 139 PHE A O 1
ATOM 1127 N N . LEU A 1 140 ? -3.743 -4.647 4.863 1.00 90.31 140 LEU A N 1
ATOM 1128 C CA . LEU A 1 140 ? -3.390 -4.753 3.452 1.00 90.31 140 LEU A CA 1
ATOM 1129 C C . LEU A 1 140 ? -3.222 -3.370 2.836 1.00 90.31 140 LEU A C 1
ATOM 1131 O O . LEU A 1 140 ? -3.856 -2.412 3.266 1.00 90.31 140 LEU A O 1
ATOM 1135 N N . TYR A 1 141 ? -2.404 -3.278 1.795 1.00 90.69 141 TYR A N 1
ATOM 1136 C CA . TYR A 1 141 ? -2.361 -2.113 0.926 1.00 90.69 141 TYR A CA 1
ATOM 1137 C C . TYR A 1 141 ? -3.266 -2.320 -0.274 1.00 90.69 141 TYR A C 1
ATOM 1139 O O . TYR A 1 141 ? -3.114 -3.279 -1.030 1.00 90.69 141 TYR A O 1
ATOM 1147 N N . LYS A 1 142 ? -4.191 -1.388 -0.465 1.00 93.12 142 LYS A N 1
ATOM 1148 C CA . LYS A 1 142 ? -4.958 -1.215 -1.690 1.00 93.12 142 LYS A CA 1
ATOM 1149 C C . LYS A 1 142 ? -4.242 -0.181 -2.553 1.00 93.12 142 LYS A C 1
ATOM 1151 O O . LYS A 1 142 ? -4.200 0.993 -2.195 1.00 93.12 142 LYS A O 1
ATOM 1156 N N . CYS A 1 143 ? -3.695 -0.611 -3.683 1.00 93.25 143 CYS A N 1
ATOM 1157 C CA . CYS A 1 143 ? -2.922 0.252 -4.568 1.00 93.25 143 CYS A CA 1
ATOM 1158 C C . CYS A 1 143 ? -3.682 0.560 -5.856 1.00 93.25 143 CYS A C 1
ATOM 1160 O O . CYS A 1 143 ? -4.138 -0.356 -6.546 1.00 93.25 143 CYS A O 1
ATOM 1162 N N . ASN A 1 144 ? -3.753 1.845 -6.191 1.00 95.00 144 ASN A N 1
ATOM 1163 C CA . ASN A 1 144 ? -4.300 2.361 -7.438 1.00 95.00 144 ASN A CA 1
ATOM 1164 C C . ASN A 1 144 ? -3.194 3.102 -8.177 1.00 95.00 144 ASN A C 1
ATOM 1166 O O . ASN A 1 144 ? -2.721 4.133 -7.704 1.00 95.00 144 ASN A O 1
ATOM 1170 N N . PHE A 1 145 ? -2.791 2.572 -9.329 1.00 94.94 145 PHE A N 1
ATOM 1171 C CA . PHE A 1 145 ? -1.683 3.112 -10.108 1.00 94.94 145 PHE A CA 1
ATOM 1172 C C . PHE A 1 145 ? -2.128 3.599 -11.478 1.00 94.94 145 PHE A C 1
ATOM 1174 O O . PHE A 1 145 ? -3.052 3.064 -12.092 1.00 94.94 145 PHE A O 1
ATOM 1181 N N . THR A 1 146 ? -1.394 4.580 -11.973 1.00 94.69 146 THR A N 1
ATOM 1182 C CA . THR A 1 146 ? -1.383 5.044 -13.348 1.00 94.69 146 THR A CA 1
ATOM 1183 C C . THR A 1 146 ? 0.051 4.941 -13.839 1.00 94.69 146 THR A C 1
ATOM 1185 O O . THR A 1 146 ? 0.979 5.439 -13.209 1.00 94.69 146 THR A O 1
ATOM 1188 N N . VAL A 1 147 ? 0.237 4.262 -14.961 1.00 93.12 147 VAL A N 1
ATOM 1189 C CA . VAL A 1 147 ? 1.533 4.160 -15.624 1.00 93.12 147 VAL A CA 1
ATOM 1190 C C . VAL A 1 147 ? 1.594 5.231 -16.695 1.00 93.12 147 VAL A C 1
ATOM 1192 O O . VAL A 1 147 ? 0.664 5.333 -17.497 1.00 93.12 147 VAL A O 1
ATOM 1195 N N . SER A 1 148 ? 2.682 5.993 -16.748 1.00 91.75 148 SER A N 1
ATOM 1196 C CA . SER A 1 148 ? 2.939 6.948 -17.825 1.00 91.75 148 SER A CA 1
ATOM 1197 C C . SER A 1 148 ? 4.280 6.697 -18.515 1.00 91.75 148 SER A C 1
ATOM 1199 O O . SER A 1 148 ? 5.239 6.197 -17.922 1.00 91.75 148 SER A O 1
ATOM 1201 N N . TRP A 1 149 ? 4.339 6.966 -19.815 1.00 89.50 149 TRP A N 1
ATOM 1202 C CA . TRP A 1 149 ? 5.526 6.761 -20.643 1.00 89.50 149 TRP A CA 1
ATOM 1203 C C . TRP A 1 149 ? 5.602 7.812 -21.746 1.00 89.50 149 TRP A C 1
ATOM 1205 O O . TRP A 1 149 ? 4.600 8.425 -22.106 1.00 89.50 149 TRP A O 1
ATOM 1215 N N . TYR A 1 150 ? 6.795 7.978 -22.309 1.00 85.19 150 TYR A N 1
ATOM 1216 C CA . TYR A 1 150 ? 7.024 8.862 -23.446 1.00 85.19 150 TYR A CA 1
ATOM 1217 C C . TYR A 1 150 ? 7.139 8.044 -24.729 1.00 85.19 150 TYR A C 1
ATOM 1219 O O . TYR A 1 150 ? 7.802 7.002 -24.746 1.00 85.19 150 TYR A O 1
ATOM 1227 N N . ASP A 1 151 ? 6.480 8.498 -25.792 1.00 82.00 151 ASP A N 1
ATOM 1228 C CA . ASP A 1 151 ? 6.616 7.902 -27.119 1.00 82.00 151 ASP A CA 1
ATOM 1229 C C . ASP A 1 151 ? 7.880 8.387 -27.852 1.00 82.00 151 ASP A C 1
ATOM 1231 O O . ASP A 1 151 ? 8.674 9.182 -27.345 1.00 82.00 151 ASP A O 1
ATOM 1235 N N . ASP A 1 152 ? 8.066 7.911 -29.084 1.00 78.56 152 ASP A N 1
ATOM 1236 C CA . ASP A 1 152 ? 9.216 8.256 -29.930 1.00 78.56 152 ASP A CA 1
ATOM 1237 C C . ASP A 1 152 ? 9.274 9.743 -30.314 1.00 78.56 152 ASP A C 1
ATOM 1239 O O . ASP A 1 152 ? 10.311 10.224 -30.768 1.00 78.56 152 ASP A O 1
ATOM 1243 N N . LYS A 1 153 ? 8.169 10.473 -30.134 1.00 77.94 153 LYS A N 1
ATOM 1244 C CA . LYS A 1 153 ? 8.052 11.913 -30.373 1.00 77.94 153 LYS A CA 1
ATOM 1245 C C . LYS A 1 153 ? 8.182 12.721 -29.075 1.00 77.94 153 LYS A C 1
ATOM 1247 O O . LYS A 1 153 ? 8.036 13.939 -29.122 1.00 77.94 153 LYS A O 1
ATOM 1252 N N . GLY A 1 154 ? 8.441 12.067 -27.938 1.00 76.00 154 GLY A N 1
ATOM 1253 C CA . GLY A 1 154 ? 8.515 12.698 -26.620 1.00 76.00 154 GLY A CA 1
ATOM 1254 C C . GLY A 1 154 ? 7.152 13.075 -26.034 1.00 76.00 154 GLY A C 1
ATOM 1255 O O . GLY A 1 154 ? 7.099 13.805 -25.049 1.00 76.00 154 GLY A O 1
ATOM 1256 N N . GLN A 1 155 ? 6.042 12.602 -26.606 1.00 82.25 155 GLN A N 1
ATOM 1257 C CA . GLN A 1 155 ? 4.714 12.867 -26.057 1.00 82.25 155 GLN A CA 1
ATOM 1258 C C . GLN A 1 155 ? 4.437 11.923 -24.891 1.00 82.25 155 GLN A C 1
ATOM 1260 O O . GLN A 1 155 ? 4.701 10.722 -24.976 1.00 82.25 155 GLN A O 1
ATOM 1265 N N . SER A 1 156 ? 3.900 12.477 -23.804 1.00 85.12 156 SER A N 1
ATOM 1266 C CA . SER A 1 156 ? 3.517 11.706 -22.624 1.00 85.12 156 SER A CA 1
ATOM 1267 C C . SER A 1 156 ? 2.169 11.026 -22.837 1.00 85.12 156 SER A C 1
ATOM 1269 O O . SER A 1 156 ? 1.177 11.662 -23.197 1.00 85.12 156 SER A O 1
ATOM 1271 N N . HIS A 1 157 ? 2.131 9.729 -22.570 1.00 88.62 157 HIS A N 1
ATOM 1272 C CA . HIS A 1 157 ? 0.936 8.900 -22.571 1.00 88.62 157 HIS A CA 1
ATOM 1273 C C . HIS A 1 157 ? 0.762 8.283 -21.191 1.00 88.62 157 HIS A C 1
ATOM 1275 O O . HIS A 1 157 ? 1.743 8.010 -20.503 1.00 88.62 157 HIS A O 1
ATOM 1281 N N . HIS A 1 158 ? -0.479 8.028 -20.788 1.00 90.56 158 HIS A N 1
ATOM 1282 C CA . HIS A 1 158 ? -0.776 7.415 -19.498 1.00 90.56 158 HIS A CA 1
ATOM 1283 C C . HIS A 1 158 ? -1.894 6.376 -19.598 1.00 90.56 158 HIS A C 1
ATOM 1285 O O . HIS A 1 158 ? -2.748 6.425 -20.489 1.00 90.56 158 HIS A O 1
ATOM 1291 N N . ARG A 1 159 ? -1.879 5.409 -18.677 1.00 91.12 159 ARG A N 1
ATOM 1292 C CA . ARG A 1 159 ? -2.882 4.346 -18.548 1.00 91.12 159 ARG A CA 1
ATOM 1293 C C . ARG A 1 159 ? -3.122 3.991 -17.096 1.00 91.12 159 ARG A C 1
ATOM 1295 O O . ARG A 1 159 ? -2.181 3.820 -16.326 1.00 91.12 159 ARG A O 1
ATOM 1302 N N . SER A 1 160 ? -4.388 3.809 -16.751 1.00 93.12 160 SER A N 1
ATOM 1303 C CA . SER A 1 160 ? -4.776 3.304 -15.442 1.00 93.12 160 SER A CA 1
ATOM 1304 C C . SER A 1 160 ? -4.455 1.817 -15.314 1.00 93.12 160 SER A C 1
ATOM 1306 O O . SER A 1 160 ? -4.503 1.047 -16.277 1.00 93.12 160 SER A O 1
ATOM 1308 N N . CYS A 1 161 ? -4.124 1.413 -14.097 1.00 92.81 161 CYS A N 1
ATOM 1309 C CA . CYS A 1 161 ? -3.842 0.032 -13.752 1.00 92.81 161 CYS A CA 1
ATOM 1310 C C . 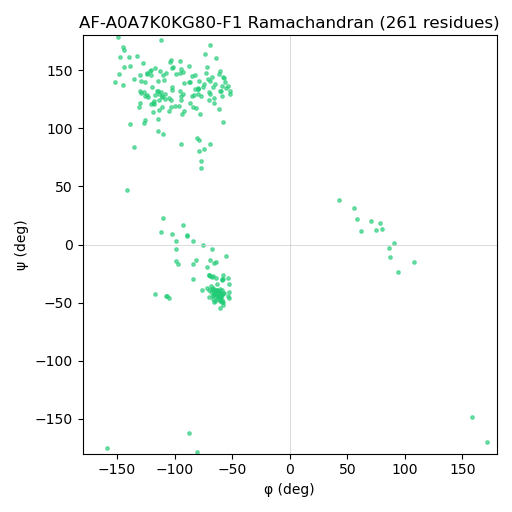CYS A 1 161 ? -5.007 -0.602 -13.011 1.00 92.81 161 CYS A C 1
ATOM 1312 O O . CYS A 1 161 ? -5.828 0.070 -12.385 1.00 92.81 161 CYS A O 1
ATOM 1314 N N . ARG A 1 162 ? -5.047 -1.931 -13.046 1.00 93.94 162 ARG A N 1
ATOM 1315 C CA . ARG A 1 162 ? -5.944 -2.707 -12.198 1.00 93.94 162 ARG A CA 1
ATOM 1316 C C . ARG A 1 162 ? -5.544 -2.508 -10.741 1.00 93.94 162 ARG A C 1
ATOM 1318 O O . ARG A 1 162 ? -4.358 -2.533 -10.412 1.00 93.94 162 ARG A O 1
ATOM 1325 N N . GLN A 1 163 ? -6.543 -2.343 -9.882 1.00 93.06 163 GLN A N 1
ATOM 1326 C CA . GLN A 1 163 ? -6.326 -2.214 -8.448 1.00 93.06 163 GLN A CA 1
ATOM 1327 C C . GLN A 1 163 ? -5.631 -3.467 -7.907 1.00 93.06 163 GLN A C 1
ATOM 1329 O O . GLN A 1 163 ? -6.062 -4.593 -8.168 1.00 93.06 163 GLN A O 1
ATOM 1334 N N . LEU A 1 164 ? -4.584 -3.264 -7.112 1.00 91.69 164 LEU A N 1
ATOM 1335 C CA . LEU A 1 164 ? -3.859 -4.340 -6.444 1.00 91.69 164 LEU A CA 1
ATOM 1336 C C . LEU A 1 164 ? -4.163 -4.344 -4.952 1.00 91.69 164 LEU A C 1
ATOM 1338 O O . LEU A 1 164 ? -4.371 -3.296 -4.341 1.00 91.69 164 LEU A O 1
ATOM 1342 N N . ARG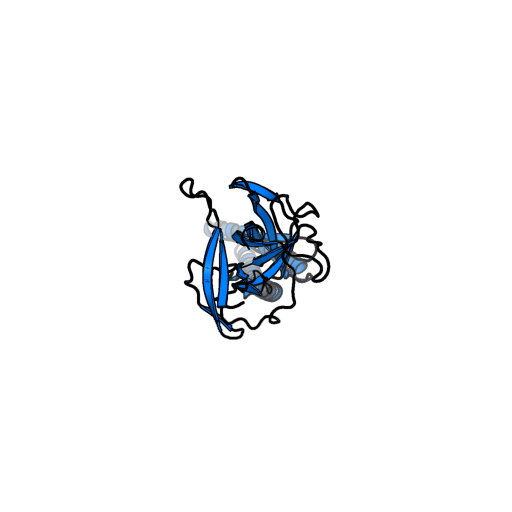 A 1 165 ? -4.166 -5.539 -4.364 1.00 91.25 165 ARG A N 1
ATOM 1343 C CA . ARG A 1 165 ? -4.196 -5.739 -2.915 1.00 91.25 165 ARG A CA 1
ATOM 1344 C C . ARG A 1 165 ? -2.936 -6.488 -2.526 1.00 91.25 165 ARG A C 1
ATOM 1346 O O . ARG A 1 165 ? -2.687 -7.564 -3.061 1.00 91.25 165 ARG A O 1
ATOM 1353 N N . ILE A 1 166 ? -2.140 -5.897 -1.650 1.00 88.75 166 ILE A N 1
ATOM 1354 C CA . ILE A 1 166 ? -0.806 -6.385 -1.311 1.00 88.75 166 ILE A CA 1
ATOM 1355 C C . ILE A 1 166 ? -0.726 -6.529 0.214 1.00 88.75 166 ILE A C 1
ATOM 1357 O O . ILE A 1 166 ? -1.105 -5.590 0.917 1.00 88.75 166 ILE A O 1
ATOM 1361 N N . PRO A 1 167 ? -0.256 -7.668 0.750 1.00 86.38 167 PRO A N 1
ATOM 1362 C CA . PRO A 1 167 ? 0.014 -7.797 2.179 1.00 86.38 167 PRO A CA 1
ATOM 1363 C C . PRO A 1 167 ? 1.033 -6.753 2.646 1.00 86.38 167 PRO A C 1
ATOM 1365 O O . PRO A 1 167 ? 1.978 -6.436 1.922 1.00 86.38 167 PRO A O 1
ATOM 1368 N N . VAL A 1 168 ? 0.879 -6.233 3.864 1.00 83.81 168 VAL A N 1
ATOM 1369 C CA . VAL A 1 168 ? 1.804 -5.219 4.412 1.00 83.81 168 VAL A CA 1
ATOM 1370 C C . VAL A 1 168 ? 3.251 -5.719 4.474 1.00 83.81 168 VAL A C 1
ATOM 1372 O O . VAL A 1 168 ? 4.174 -4.942 4.246 1.00 83.81 168 VAL A O 1
ATOM 1375 N N . ASP A 1 169 ? 3.463 -7.019 4.666 1.00 79.25 169 ASP A N 1
ATOM 1376 C CA . ASP A 1 169 ? 4.803 -7.618 4.736 1.00 79.25 169 ASP A CA 1
ATOM 1377 C C . ASP A 1 169 ? 5.543 -7.619 3.390 1.00 79.25 169 ASP A C 1
ATOM 1379 O O . ASP A 1 169 ? 6.747 -7.846 3.336 1.00 79.25 169 ASP A O 1
ATOM 1383 N N . SER A 1 170 ? 4.840 -7.351 2.285 1.00 77.31 170 SER A N 1
ATOM 1384 C CA . SER A 1 170 ? 5.424 -7.302 0.940 1.00 77.31 170 SER A CA 1
ATOM 1385 C C . SER A 1 170 ? 5.942 -5.914 0.543 1.00 77.31 170 SER A C 1
ATOM 1387 O O . SER A 1 170 ? 6.317 -5.709 -0.614 1.00 77.31 170 SER A O 1
ATOM 1389 N N . ILE A 1 171 ? 5.975 -4.940 1.466 1.00 76.44 171 ILE A N 1
ATOM 1390 C CA . ILE A 1 171 ? 6.642 -3.652 1.220 1.00 76.44 171 ILE A CA 1
ATOM 1391 C C . ILE A 1 171 ? 8.106 -3.915 0.847 1.00 76.44 171 ILE A C 1
ATOM 1393 O O . ILE A 1 171 ? 8.758 -4.795 1.405 1.00 76.44 171 ILE A O 1
ATOM 1397 N N . SER A 1 172 ? 8.651 -3.118 -0.073 1.00 78.19 172 SER A N 1
ATOM 1398 C CA . SER A 1 172 ? 10.021 -3.235 -0.592 1.00 78.19 172 SER A CA 1
ATOM 1399 C C . SER A 1 172 ? 10.347 -4.538 -1.324 1.00 78.19 172 SER A C 1
ATOM 1401 O O . SER A 1 172 ? 11.507 -4.756 -1.661 1.00 78.19 172 SER A O 1
ATOM 1403 N N . LEU A 1 173 ? 9.341 -5.354 -1.646 1.00 82.00 173 LEU A N 1
ATOM 1404 C CA . LEU A 1 173 ? 9.476 -6.423 -2.628 1.00 82.00 173 LEU A CA 1
ATOM 1405 C C . LEU A 1 173 ? 9.050 -5.927 -4.019 1.00 82.00 173 LEU A C 1
ATOM 1407 O O . LEU A 1 173 ? 8.168 -5.063 -4.129 1.00 82.00 173 LEU A O 1
ATOM 1411 N N . PRO A 1 174 ? 9.657 -6.449 -5.100 1.00 86.56 174 PRO A N 1
ATOM 1412 C CA . PRO A 1 174 ? 9.189 -6.189 -6.453 1.00 86.56 174 PRO A CA 1
ATOM 1413 C C . PRO A 1 174 ? 7.753 -6.690 -6.642 1.00 86.56 174 PRO A C 1
ATOM 1415 O O . PRO A 1 174 ? 7.427 -7.830 -6.312 1.00 86.56 174 PRO A O 1
ATOM 1418 N N . ILE A 1 175 ? 6.900 -5.846 -7.214 1.00 90.69 175 ILE A N 1
ATOM 1419 C CA . ILE A 1 175 ? 5.500 -6.150 -7.515 1.00 90.69 175 ILE A CA 1
ATOM 1420 C C . ILE A 1 175 ? 5.227 -5.985 -9.008 1.00 90.69 175 ILE A C 1
ATOM 1422 O O . ILE A 1 175 ? 5.833 -5.153 -9.686 1.00 90.69 175 ILE A O 1
ATOM 1426 N N . ILE A 1 176 ? 4.286 -6.774 -9.525 1.00 92.06 176 ILE A N 1
ATOM 1427 C CA . ILE A 1 176 ? 3.850 -6.689 -10.920 1.00 92.06 176 ILE A CA 1
ATOM 1428 C C . ILE A 1 176 ? 2.491 -6.000 -10.972 1.00 92.06 176 ILE A C 1
ATOM 1430 O O . ILE A 1 176 ? 1.480 -6.532 -10.509 1.00 92.06 176 ILE A O 1
ATOM 1434 N N . VAL A 1 177 ? 2.472 -4.826 -11.585 1.00 92.12 177 VAL A N 1
ATOM 1435 C CA . VAL A 1 177 ? 1.276 -4.049 -11.883 1.00 92.12 177 VAL A CA 1
ATOM 1436 C C . VAL A 1 177 ? 0.771 -4.415 -13.269 1.00 92.12 177 VAL A C 1
ATOM 1438 O O . VAL A 1 177 ? 1.555 -4.602 -14.195 1.00 92.12 177 VAL A O 1
ATOM 1441 N N . HIS A 1 178 ? -0.546 -4.537 -13.407 1.00 91.94 178 HIS A N 1
ATOM 1442 C CA . HIS A 1 178 ? -1.190 -4.804 -14.688 1.00 91.94 178 HIS A CA 1
ATOM 1443 C C . HIS A 1 178 ? -1.966 -3.568 -15.115 1.00 91.94 178 HIS A C 1
ATOM 1445 O O . HIS A 1 178 ? -2.813 -3.083 -14.359 1.00 91.94 178 HIS A O 1
ATOM 1451 N N . THR A 1 179 ? -1.714 -3.084 -16.326 1.00 90.62 179 THR A N 1
ATOM 1452 C CA . THR A 1 179 ? -2.572 -2.073 -16.936 1.00 90.62 179 THR A CA 1
ATOM 1453 C C . THR A 1 179 ? -3.982 -2.614 -17.178 1.00 90.62 179 THR A C 1
ATOM 1455 O O . THR A 1 179 ? -4.226 -3.824 -17.186 1.00 90.62 179 THR A O 1
ATOM 1458 N N . ASP A 1 180 ? -4.940 -1.709 -17.353 1.00 85.38 180 ASP A N 1
ATOM 1459 C CA . ASP A 1 180 ? -6.307 -2.035 -17.765 1.00 85.38 180 ASP A CA 1
ATOM 1460 C C . ASP A 1 180 ? -6.345 -2.895 -19.047 1.00 85.38 180 ASP A C 1
ATOM 1462 O O . ASP A 1 180 ? -7.088 -3.881 -19.121 1.00 85.38 180 ASP A O 1
ATOM 1466 N N . LYS A 1 181 ? -5.476 -2.576 -20.011 1.00 77.94 181 LYS A N 1
ATOM 1467 C CA . LYS A 1 181 ? -5.285 -3.291 -21.276 1.00 77.94 181 LYS A CA 1
ATOM 1468 C C . LYS A 1 181 ? -4.157 -4.319 -21.213 1.00 77.94 181 LYS A C 1
ATOM 1470 O O . LYS A 1 181 ? -3.156 -4.130 -20.533 1.00 77.94 181 LYS A O 1
ATOM 1475 N N . THR A 1 182 ? -4.297 -5.369 -22.015 1.00 71.81 182 THR A N 1
ATOM 1476 C CA . THR A 1 182 ? -3.396 -6.532 -22.113 1.00 71.81 182 THR A CA 1
ATOM 1477 C C . THR A 1 182 ? -2.312 -6.383 -23.193 1.00 71.81 182 THR A C 1
ATOM 1479 O O . THR A 1 182 ? -1.706 -7.359 -23.628 1.00 71.81 182 THR A O 1
ATOM 1482 N N . VAL A 1 183 ? -2.044 -5.167 -23.678 1.00 72.12 183 VAL A N 1
ATOM 1483 C CA . VAL A 1 183 ? -1.118 -4.928 -24.803 1.00 72.12 183 VAL A CA 1
ATOM 1484 C C . VAL A 1 183 ? -0.047 -3.922 -24.396 1.00 72.12 183 VAL A C 1
ATOM 1486 O O . VAL A 1 183 ? -0.350 -2.942 -23.718 1.00 72.12 183 VAL A O 1
ATOM 1489 N N . VAL A 1 184 ? 1.202 -4.156 -24.823 1.00 72.81 184 VAL A N 1
ATOM 1490 C CA . VAL A 1 184 ? 2.285 -3.168 -24.671 1.00 72.81 184 VAL A CA 1
ATOM 1491 C C . VAL A 1 184 ? 1.878 -1.895 -25.401 1.00 72.81 184 VAL A C 1
ATOM 1493 O O . VAL A 1 184 ? 1.546 -1.973 -26.588 1.00 72.81 184 VAL A O 1
ATOM 1496 N N . PRO A 1 185 ? 1.925 -0.728 -24.751 1.00 73.94 185 PRO A N 1
ATOM 1497 C CA . PRO A 1 185 ? 1.624 0.502 -25.449 1.00 73.94 185 PRO A CA 1
ATOM 1498 C C . PRO A 1 185 ? 2.598 0.768 -26.599 1.00 73.94 185 PRO A C 1
ATOM 1500 O O . PRO A 1 185 ? 3.780 0.423 -26.543 1.00 73.94 185 PRO A O 1
ATOM 1503 N N . TRP A 1 186 ? 2.095 1.390 -27.663 1.00 75.25 186 TRP A N 1
ATOM 1504 C CA . TRP A 1 186 ? 2.915 1.741 -28.817 1.00 75.25 186 TRP A CA 1
ATOM 1505 C C . TRP A 1 186 ? 4.069 2.668 -28.398 1.00 75.25 186 TRP A C 1
ATOM 1507 O O . TRP A 1 186 ? 3.880 3.578 -27.591 1.00 75.25 186 TRP A O 1
ATOM 1517 N N . GLY A 1 187 ? 5.274 2.408 -28.912 1.00 77.81 187 GLY A N 1
ATOM 1518 C CA . GLY A 1 187 ? 6.501 3.111 -28.511 1.00 77.81 187 GLY A CA 1
ATOM 1519 C C . GLY A 1 187 ? 7.225 2.507 -27.298 1.00 77.81 187 GLY A C 1
ATOM 1520 O O . GLY A 1 187 ? 8.388 2.834 -27.067 1.00 77.81 187 GLY A O 1
ATOM 1521 N N . CYS A 1 188 ? 6.617 1.567 -26.567 1.00 84.19 188 CYS A N 1
ATOM 1522 C CA . CYS A 1 188 ? 7.275 0.856 -25.467 1.00 84.19 188 CYS A CA 1
ATOM 1523 C C . CYS A 1 188 ? 7.880 -0.485 -25.906 1.00 84.19 188 CYS A C 1
ATOM 1525 O O . CYS A 1 188 ? 7.473 -1.102 -26.892 1.00 84.19 188 CYS A O 1
ATOM 1527 N N . ARG A 1 189 ? 8.857 -0.980 -25.139 1.00 88.06 189 ARG A N 1
ATOM 1528 C CA . ARG A 1 189 ? 9.448 -2.313 -25.325 1.00 88.06 189 ARG A CA 1
ATOM 1529 C C . ARG A 1 189 ? 9.503 -3.061 -24.000 1.00 88.06 189 ARG A C 1
ATOM 1531 O O . ARG A 1 189 ? 10.227 -2.655 -23.100 1.00 88.06 189 ARG A O 1
ATOM 1538 N N . ALA A 1 190 ? 8.815 -4.195 -23.923 1.00 88.94 190 ALA A N 1
ATOM 1539 C CA . ALA A 1 190 ? 8.893 -5.073 -22.764 1.00 88.94 190 ALA A CA 1
ATOM 1540 C C . ALA A 1 190 ? 10.207 -5.867 -22.738 1.00 88.94 190 ALA A C 1
ATOM 1542 O O . ALA A 1 190 ? 10.656 -6.405 -23.756 1.00 88.94 190 ALA A O 1
ATOM 1543 N N . VAL A 1 191 ? 10.829 -5.942 -21.564 1.00 89.25 191 VAL A N 1
ATOM 1544 C CA . VAL A 1 191 ? 12.067 -6.692 -21.336 1.00 89.25 191 VAL A CA 1
ATOM 1545 C C . VAL A 1 191 ? 11.747 -8.139 -20.985 1.00 89.25 191 VAL A C 1
ATOM 1547 O O . VAL A 1 191 ? 10.674 -8.462 -20.474 1.00 89.25 191 VAL A O 1
ATOM 1550 N N . LYS A 1 192 ? 12.681 -9.047 -21.264 1.00 83.69 192 LYS A N 1
ATOM 1551 C CA . LYS A 1 192 ? 12.550 -10.436 -20.819 1.00 83.69 192 LYS A CA 1
ATOM 1552 C C . LYS A 1 192 ? 12.691 -10.483 -19.298 1.00 83.69 192 LYS A C 1
ATOM 1554 O O . LYS A 1 192 ? 13.663 -9.956 -18.767 1.00 83.69 192 LYS A O 1
ATOM 1559 N N . ASN A 1 193 ? 11.746 -11.144 -18.635 1.00 71.88 193 ASN A N 1
ATOM 1560 C CA . ASN A 1 193 ? 11.840 -11.480 -17.218 1.00 71.88 193 ASN A CA 1
ATOM 1561 C C . ASN A 1 193 ? 12.790 -12.680 -17.062 1.00 71.88 193 ASN A C 1
ATOM 1563 O O . ASN A 1 193 ? 12.356 -13.821 -16.926 1.00 71.88 193 ASN A O 1
ATOM 1567 N N . VAL A 1 194 ? 14.086 -12.439 -17.264 1.00 64.50 194 VAL A N 1
ATOM 1568 C CA . VAL A 1 194 ? 15.137 -13.451 -17.092 1.00 64.50 194 VAL A CA 1
ATOM 1569 C C . VAL A 1 194 ? 15.285 -13.725 -15.591 1.00 64.50 194 VAL A C 1
ATOM 1571 O O . VAL A 1 194 ? 15.182 -12.774 -14.818 1.00 64.50 194 VAL A O 1
ATOM 1574 N N . PRO A 1 195 ? 15.528 -14.974 -15.154 1.00 56.28 195 PRO A N 1
ATOM 1575 C CA . PRO A 1 195 ? 15.802 -15.251 -13.751 1.00 56.28 195 PRO A CA 1
ATOM 1576 C C . PRO A 1 195 ? 16.931 -14.346 -13.238 1.00 56.28 195 PRO A C 1
ATOM 1578 O O . PRO A 1 195 ? 17.980 -14.212 -13.874 1.00 56.28 195 PRO A O 1
ATOM 1581 N N . TRP A 1 196 ? 16.672 -13.688 -12.114 1.00 54.78 196 TRP A N 1
ATOM 1582 C CA . TRP A 1 196 ? 17.569 -12.747 -11.454 1.00 54.78 196 TRP A CA 1
ATOM 1583 C C . TRP A 1 196 ? 18.924 -13.419 -11.172 1.00 54.78 196 TRP A C 1
ATOM 1585 O O . TRP A 1 196 ? 18.970 -14.565 -10.731 1.00 54.78 196 TRP A O 1
ATOM 1595 N N . GLY A 1 197 ? 20.035 -12.737 -11.469 1.00 52.75 197 GLY A N 1
ATOM 1596 C CA . GLY A 1 197 ? 21.388 -13.241 -11.175 1.00 52.75 197 GLY A CA 1
ATOM 1597 C C . GLY A 1 197 ? 22.079 -14.070 -12.270 1.00 52.75 197 GLY A C 1
ATOM 1598 O O . GLY A 1 197 ? 23.224 -14.477 -12.083 1.00 52.75 197 GLY A O 1
ATOM 1599 N N . VAL A 1 198 ? 21.464 -14.281 -13.442 1.00 49.78 198 VAL A N 1
ATOM 1600 C CA . VAL A 1 198 ? 22.101 -15.050 -14.541 1.00 49.78 198 VAL A CA 1
ATOM 1601 C C . VAL A 1 198 ? 23.244 -14.277 -15.224 1.00 49.78 198 VAL A C 1
ATOM 1603 O O . VAL A 1 198 ? 24.111 -14.871 -15.863 1.00 49.78 198 VAL A O 1
ATOM 1606 N N . SER A 1 199 ? 23.296 -12.950 -15.079 1.00 54.94 199 SER A N 1
ATOM 1607 C CA . SER A 1 199 ? 24.267 -12.111 -15.791 1.00 54.94 199 SER A CA 1
ATOM 1608 C C . SER A 1 199 ? 25.310 -11.535 -14.829 1.00 54.94 199 SER A C 1
ATOM 1610 O O . SER A 1 199 ? 25.088 -10.493 -14.220 1.00 54.94 199 SER A O 1
ATOM 1612 N N . ARG A 1 200 ? 26.462 -12.204 -14.697 1.00 59.22 200 ARG A N 1
ATOM 1613 C CA . ARG A 1 200 ? 27.632 -11.689 -13.962 1.00 59.22 200 ARG A CA 1
ATOM 1614 C C . ARG A 1 200 ? 28.327 -10.604 -14.790 1.00 59.22 200 ARG A C 1
ATOM 1616 O O . ARG A 1 200 ? 29.294 -10.886 -15.492 1.00 59.22 200 ARG A O 1
ATOM 1623 N N . HIS A 1 201 ? 27.823 -9.376 -14.744 1.00 67.56 201 HIS A N 1
ATOM 1624 C CA . HIS A 1 201 ? 28.498 -8.226 -15.348 1.00 67.56 201 HIS A CA 1
ATOM 1625 C C . HIS A 1 201 ? 28.948 -7.258 -14.267 1.00 67.56 201 HIS A C 1
ATOM 1627 O O . HIS A 1 201 ? 28.147 -6.879 -13.421 1.00 67.56 201 HIS A O 1
ATOM 1633 N N . LYS A 1 202 ? 30.224 -6.865 -14.327 1.00 74.44 202 LYS A N 1
ATOM 1634 C CA . LYS A 1 202 ? 30.793 -5.838 -13.448 1.00 74.44 202 LYS A CA 1
ATOM 1635 C C . LYS A 1 202 ? 30.270 -4.445 -13.770 1.00 74.44 202 LYS A C 1
ATOM 1637 O O . LYS A 1 202 ? 30.232 -3.620 -12.882 1.00 74.44 202 LYS A O 1
ATOM 1642 N N . GLU A 1 203 ? 29.851 -4.202 -15.010 1.00 85.00 203 GLU A N 1
ATOM 1643 C CA . GLU A 1 203 ? 29.386 -2.889 -15.453 1.00 85.00 203 GLU A CA 1
ATOM 1644 C C . GLU A 1 203 ? 27.904 -2.927 -15.824 1.00 85.00 203 GLU A C 1
ATOM 1646 O O . GLU A 1 203 ? 27.442 -3.795 -16.581 1.00 85.00 203 GLU A O 1
ATOM 1651 N N . VAL A 1 204 ? 27.168 -1.948 -15.310 1.00 87.75 204 VAL A N 1
ATOM 1652 C CA . VAL A 1 204 ? 25.724 -1.802 -15.477 1.00 87.75 204 VAL A CA 1
ATOM 1653 C C . VAL A 1 204 ? 25.351 -0.375 -15.868 1.00 87.75 204 VAL A C 1
ATOM 1655 O O . VAL A 1 204 ? 26.120 0.575 -15.726 1.00 87.75 204 VAL A O 1
ATOM 1658 N N . ILE A 1 205 ? 24.144 -0.231 -16.400 1.00 90.62 205 ILE A N 1
ATOM 1659 C CA . ILE A 1 205 ? 23.522 1.040 -16.750 1.00 90.62 205 ILE A CA 1
ATOM 1660 C C . ILE A 1 205 ? 22.227 1.150 -15.956 1.00 90.62 205 ILE A C 1
ATOM 1662 O O . ILE A 1 205 ? 21.331 0.316 -16.116 1.00 90.62 205 ILE A O 1
ATOM 1666 N N . THR A 1 206 ? 22.105 2.191 -15.138 1.00 90.94 206 THR A N 1
ATOM 1667 C CA . THR A 1 206 ? 20.823 2.579 -14.551 1.00 90.94 206 THR A CA 1
ATOM 1668 C C . THR A 1 206 ? 20.084 3.503 -15.512 1.00 90.94 206 THR A C 1
ATOM 1670 O O . THR A 1 206 ? 20.676 4.345 -16.196 1.00 90.94 206 THR A O 1
ATOM 1673 N N . VAL A 1 207 ? 18.772 3.307 -15.616 1.00 91.75 207 VAL A N 1
ATOM 1674 C CA . VAL A 1 207 ? 17.898 4.128 -16.456 1.00 91.75 207 VAL A CA 1
ATOM 1675 C C . VAL A 1 207 ? 16.953 4.883 -15.545 1.00 91.75 207 VAL A C 1
ATOM 1677 O O . VAL A 1 207 ? 16.040 4.289 -14.978 1.00 91.75 207 VAL A O 1
ATOM 1680 N N . THR A 1 208 ? 17.175 6.188 -15.436 1.00 90.00 208 THR A N 1
ATOM 1681 C CA . THR A 1 208 ? 16.396 7.078 -14.573 1.00 90.00 208 THR A CA 1
ATOM 1682 C C . THR A 1 208 ? 15.514 7.967 -15.434 1.00 90.00 208 THR A C 1
ATOM 1684 O O . THR A 1 208 ? 16.009 8.654 -16.328 1.00 90.00 208 THR A O 1
ATOM 1687 N N . LEU A 1 209 ? 14.212 7.963 -15.181 1.00 87.88 209 LEU A N 1
ATOM 1688 C CA . LEU A 1 209 ? 13.274 8.898 -15.781 1.00 87.88 209 LEU A CA 1
ATOM 1689 C C . LEU A 1 209 ? 13.290 10.210 -15.008 1.00 87.88 209 LEU A C 1
ATOM 1691 O O . LEU A 1 209 ? 13.222 10.230 -13.782 1.00 87.88 209 LEU A O 1
ATOM 1695 N N . THR A 1 210 ? 13.352 11.309 -15.745 1.00 80.38 210 THR A N 1
ATOM 1696 C CA . THR A 1 210 ? 13.142 12.649 -15.206 1.00 80.38 210 THR A CA 1
ATOM 1697 C C . THR A 1 210 ? 11.742 13.102 -15.572 1.00 80.38 210 THR A C 1
ATOM 1699 O O . THR A 1 210 ? 11.338 12.983 -16.733 1.00 80.38 210 THR A O 1
ATOM 1702 N N . THR A 1 211 ? 11.009 13.644 -14.603 1.00 67.19 211 THR A N 1
ATOM 1703 C CA . THR A 1 211 ? 9.759 14.356 -14.877 1.00 67.19 211 THR A CA 1
ATOM 1704 C C . THR A 1 211 ? 10.042 15.490 -15.865 1.00 67.19 211 THR A C 1
ATOM 1706 O O . THR A 1 211 ? 11.121 16.084 -15.840 1.00 67.19 211 THR A O 1
ATOM 1709 N N . ALA A 1 212 ? 9.133 15.705 -16.818 1.00 59.38 212 ALA A N 1
ATOM 1710 C CA . ALA A 1 212 ? 9.365 16.590 -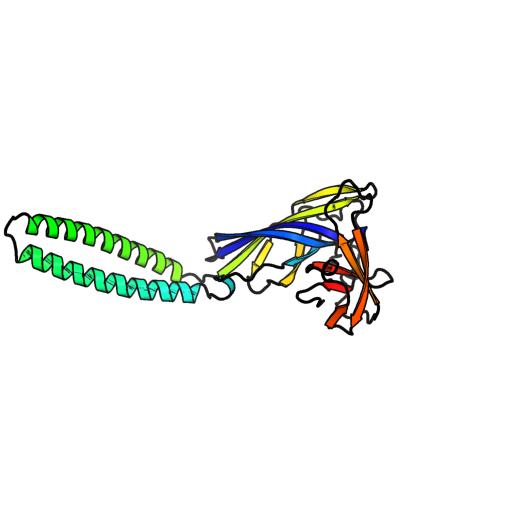17.952 1.00 59.38 212 ALA A CA 1
ATOM 1711 C C . ALA A 1 212 ? 9.712 18.017 -17.499 1.00 59.38 212 ALA A C 1
ATOM 1713 O O . ALA A 1 212 ? 8.847 18.777 -17.077 1.00 59.38 212 ALA A O 1
ATOM 1714 N N . ASP A 1 213 ? 10.988 18.382 -17.615 1.00 57.34 213 ASP A N 1
ATOM 1715 C CA . ASP A 1 213 ? 11.407 19.773 -17.708 1.00 57.34 213 ASP A CA 1
ATOM 1716 C C . ASP A 1 213 ? 11.337 20.153 -19.190 1.00 57.34 213 ASP A C 1
ATOM 1718 O O . ASP A 1 213 ? 12.000 19.531 -20.025 1.00 57.34 213 ASP A O 1
ATOM 1722 N N . ASN A 1 214 ? 10.546 21.177 -19.519 1.00 55.34 214 ASN A N 1
ATOM 1723 C CA . ASN A 1 214 ? 10.354 21.688 -20.884 1.00 55.34 214 ASN A CA 1
ATOM 1724 C C . ASN A 1 214 ? 11.674 22.084 -21.580 1.00 55.34 214 ASN A C 1
ATOM 1726 O O . ASN A 1 214 ? 11.692 22.353 -22.779 1.00 55.34 214 ASN A O 1
ATOM 1730 N N . ARG A 1 215 ? 12.787 22.130 -20.839 1.00 56.12 215 ARG A N 1
ATOM 1731 C CA . ARG A 1 215 ? 14.131 22.436 -21.336 1.00 56.12 215 ARG A CA 1
ATOM 1732 C C . ARG A 1 215 ? 14.878 21.240 -21.937 1.00 56.12 215 ARG A C 1
ATOM 1734 O O . ARG A 1 215 ? 15.861 21.459 -22.644 1.00 56.12 215 ARG A O 1
ATOM 1741 N N . ARG A 1 216 ? 14.467 19.989 -21.684 1.00 60.88 216 ARG A N 1
ATOM 1742 C CA . ARG A 1 216 ? 15.150 18.785 -22.204 1.00 60.88 216 ARG A CA 1
ATOM 1743 C C . ARG A 1 216 ? 14.247 17.982 -23.136 1.00 60.88 216 ARG A C 1
ATOM 1745 O O . ARG A 1 216 ? 13.149 17.599 -22.764 1.00 60.88 216 ARG A O 1
ATOM 1752 N N . LYS A 1 217 ? 14.766 17.664 -24.330 1.00 62.03 217 LYS A N 1
ATOM 1753 C CA . LYS A 1 217 ? 14.118 16.744 -25.287 1.00 62.03 217 LYS A CA 1
ATOM 1754 C C . LYS A 1 217 ? 14.142 15.282 -24.819 1.00 62.03 217 LYS A C 1
ATOM 1756 O O . LYS A 1 217 ? 13.274 14.508 -25.203 1.00 62.03 217 LYS A O 1
ATOM 1761 N N . ASP A 1 218 ? 15.126 14.918 -23.994 1.00 68.56 218 ASP A N 1
ATOM 1762 C CA . ASP A 1 218 ? 15.301 13.562 -23.472 1.00 68.56 218 ASP A CA 1
ATOM 1763 C C . ASP A 1 218 ? 14.823 13.475 -22.015 1.00 68.56 218 ASP A C 1
ATOM 1765 O O . ASP A 1 218 ? 15.408 14.094 -21.125 1.00 68.56 218 ASP A O 1
ATOM 1769 N N . HIS A 1 219 ? 13.808 12.643 -21.763 1.00 79.69 219 HIS A N 1
ATOM 1770 C CA . HIS A 1 219 ? 13.244 12.389 -20.426 1.00 79.69 219 HIS A CA 1
ATOM 1771 C C . HIS A 1 219 ? 13.924 11.232 -19.672 1.00 79.69 219 HIS A C 1
ATOM 1773 O O . HIS A 1 219 ? 13.452 10.803 -18.621 1.00 79.69 219 HIS A O 1
ATOM 1779 N N . THR A 1 220 ? 15.018 10.691 -20.215 1.00 85.75 220 THR A N 1
ATOM 1780 C CA . THR A 1 220 ? 15.749 9.544 -19.656 1.00 85.75 220 THR A CA 1
ATOM 1781 C C . THR A 1 220 ? 17.221 9.876 -19.471 1.00 85.75 220 THR A C 1
ATOM 1783 O O . THR A 1 220 ? 17.896 10.236 -20.438 1.00 85.75 220 THR A O 1
ATOM 1786 N N . ILE A 1 221 ? 17.744 9.646 -18.273 1.00 88.75 221 ILE A N 1
ATOM 1787 C CA . ILE A 1 221 ? 19.168 9.713 -17.955 1.00 88.75 221 ILE A CA 1
ATOM 1788 C C . ILE A 1 221 ? 19.704 8.284 -17.867 1.00 88.75 221 ILE A C 1
ATOM 1790 O O . ILE A 1 221 ? 19.177 7.456 -17.122 1.00 88.75 221 ILE A O 1
ATOM 1794 N N . LEU A 1 222 ? 20.740 8.002 -18.658 1.00 91.25 222 LEU A N 1
ATOM 1795 C CA . LEU A 1 222 ? 21.488 6.750 -18.605 1.00 91.25 222 LEU A CA 1
ATOM 1796 C C . LEU A 1 222 ? 22.765 6.993 -17.811 1.00 91.25 222 LEU A C 1
ATOM 1798 O O . LEU A 1 222 ? 23.597 7.791 -18.243 1.00 91.25 222 LEU A O 1
ATOM 1802 N N . THR A 1 223 ? 22.929 6.288 -16.699 1.00 90.38 223 THR A N 1
ATOM 1803 C CA . THR A 1 223 ? 24.126 6.409 -15.865 1.00 90.38 223 THR A CA 1
ATOM 1804 C C . THR A 1 223 ? 24.844 5.073 -15.830 1.00 90.38 223 THR A C 1
ATOM 1806 O O . THR A 1 223 ? 24.253 4.047 -15.499 1.00 90.38 223 THR A O 1
ATOM 1809 N N . ARG A 1 224 ? 26.120 5.077 -16.218 1.00 90.62 224 ARG A N 1
ATOM 1810 C CA . ARG A 1 224 ? 26.993 3.907 -16.094 1.00 90.62 224 ARG A CA 1
ATOM 1811 C C . ARG A 1 224 ? 27.471 3.804 -14.650 1.00 90.62 224 ARG A C 1
ATOM 1813 O O . ARG A 1 224 ? 27.795 4.822 -14.044 1.00 90.62 224 ARG A O 1
ATOM 1820 N N . GLY A 1 225 ? 27.545 2.587 -14.140 1.00 86.50 225 GLY A N 1
ATOM 1821 C CA . GLY A 1 225 ? 28.208 2.298 -12.880 1.00 86.50 225 GLY A CA 1
ATOM 1822 C C . GLY A 1 225 ? 28.606 0.841 -12.786 1.00 86.50 225 GLY A C 1
ATOM 1823 O O . GLY A 1 225 ? 28.429 0.069 -13.734 1.00 86.50 225 GLY A O 1
ATOM 1824 N N . ASP A 1 226 ? 29.116 0.487 -11.618 1.00 85.00 226 ASP A N 1
ATOM 1825 C CA . ASP A 1 226 ? 29.621 -0.849 -11.354 1.00 85.00 226 ASP A CA 1
ATOM 1826 C C . ASP A 1 226 ? 28.611 -1.672 -10.553 1.00 85.00 226 ASP A C 1
ATOM 1828 O O . ASP A 1 226 ? 27.763 -1.144 -9.833 1.00 85.00 226 ASP A O 1
ATOM 1832 N N . TYR A 1 227 ? 28.664 -2.986 -10.713 1.00 77.56 227 TYR A N 1
ATOM 1833 C CA . TYR A 1 227 ? 27.837 -3.936 -9.993 1.00 77.56 227 TYR A CA 1
ATOM 1834 C C . TYR A 1 227 ? 28.724 -4.965 -9.305 1.00 77.56 227 TYR A C 1
ATOM 1836 O O . TYR A 1 227 ? 29.295 -5.862 -9.938 1.00 77.56 227 TYR A O 1
ATOM 1844 N N . ASP A 1 228 ? 28.812 -4.838 -7.985 1.00 70.75 228 ASP A N 1
ATOM 1845 C CA . ASP A 1 228 ? 29.609 -5.726 -7.151 1.00 70.75 228 ASP A CA 1
ATOM 1846 C C . ASP A 1 228 ? 28.843 -7.022 -6.889 1.00 70.75 228 ASP A C 1
ATOM 1848 O O . ASP A 1 228 ? 28.058 -7.121 -5.946 1.00 70.75 228 ASP A O 1
ATOM 1852 N N . LEU A 1 229 ? 29.069 -8.015 -7.759 1.00 62.25 229 LEU A N 1
ATOM 1853 C CA . LEU A 1 229 ? 28.835 -9.450 -7.523 1.00 62.25 229 LEU A CA 1
ATOM 1854 C C . LEU A 1 229 ? 27.517 -9.808 -6.802 1.00 62.25 229 LEU A C 1
ATOM 1856 O O . LEU A 1 229 ? 27.481 -10.745 -6.008 1.00 62.25 229 LEU A O 1
ATOM 1860 N N . GLY A 1 230 ? 26.417 -9.114 -7.096 1.00 58.09 230 GLY A N 1
ATOM 1861 C CA . GLY A 1 230 ? 25.115 -9.450 -6.516 1.00 58.09 230 GLY A CA 1
ATOM 1862 C C . GLY A 1 230 ? 24.575 -8.479 -5.470 1.00 58.09 230 GLY A C 1
ATOM 1863 O O . GLY A 1 230 ? 23.397 -8.572 -5.149 1.00 58.09 230 GLY A O 1
ATOM 1864 N N . GLN A 1 231 ? 25.396 -7.583 -4.911 1.00 65.38 231 GLN A N 1
ATOM 1865 C CA . GLN A 1 231 ? 25.049 -6.924 -3.646 1.00 65.38 231 GLN A CA 1
ATOM 1866 C C . GLN A 1 231 ? 24.650 -5.457 -3.779 1.00 65.38 231 GLN A C 1
ATOM 1868 O O . GLN A 1 231 ? 23.667 -5.062 -3.151 1.00 65.38 231 GLN A O 1
ATOM 1873 N N . LYS A 1 232 ? 25.374 -4.644 -4.563 1.00 75.56 232 LYS A N 1
ATOM 1874 C CA . LYS A 1 232 ? 25.100 -3.202 -4.679 1.00 75.56 232 LYS A CA 1
ATOM 1875 C C . LYS A 1 232 ? 25.437 -2.638 -6.055 1.00 75.56 232 LYS A C 1
ATOM 1877 O O . LYS A 1 232 ? 26.380 -3.076 -6.712 1.00 75.56 232 LYS A O 1
ATOM 1882 N N . VAL A 1 233 ? 24.657 -1.643 -6.468 1.00 78.88 233 VAL A N 1
ATOM 1883 C CA . VAL A 1 233 ? 24.896 -0.833 -7.665 1.00 78.88 233 VAL A CA 1
ATOM 1884 C C . VAL A 1 233 ? 25.710 0.402 -7.274 1.00 78.88 233 VAL A C 1
ATOM 1886 O O . VAL A 1 233 ? 25.233 1.268 -6.543 1.00 78.88 233 VAL A O 1
ATOM 1889 N N . GLY A 1 234 ? 26.939 0.492 -7.777 1.00 79.75 234 GLY A N 1
ATOM 1890 C CA . GLY A 1 234 ? 27.870 1.604 -7.598 1.00 79.75 234 GLY A CA 1
ATOM 1891 C C . GLY A 1 234 ? 27.515 2.799 -8.480 1.00 79.75 234 GLY A C 1
ATOM 1892 O O . GLY A 1 234 ? 28.247 3.140 -9.405 1.00 79.75 234 GLY A O 1
ATOM 1893 N N . VAL A 1 235 ? 26.368 3.424 -8.217 1.00 81.56 235 VAL A N 1
ATOM 1894 C CA . VAL A 1 235 ? 25.904 4.643 -8.894 1.00 81.56 235 VAL A CA 1
ATOM 1895 C C . VAL A 1 235 ? 25.480 5.670 -7.846 1.00 81.56 235 VAL A C 1
ATOM 1897 O O . VAL A 1 235 ? 24.952 5.315 -6.793 1.00 81.56 235 VAL A O 1
ATOM 1900 N N . ALA A 1 236 ? 25.698 6.960 -8.127 1.00 82.62 236 ALA A N 1
ATOM 1901 C CA . ALA A 1 236 ? 25.247 8.033 -7.245 1.00 82.62 236 ALA A CA 1
ATOM 1902 C C . ALA A 1 236 ? 23.742 7.906 -6.953 1.00 82.62 236 ALA A C 1
ATOM 1904 O O . ALA A 1 236 ? 22.944 7.683 -7.864 1.00 82.62 236 ALA A O 1
ATOM 1905 N N . HIS A 1 237 ? 23.349 8.099 -5.691 1.00 80.38 237 HIS A N 1
ATOM 1906 C CA . HIS A 1 237 ? 21.987 7.834 -5.210 1.00 80.38 237 HIS A CA 1
ATOM 1907 C C . HIS A 1 237 ? 20.885 8.525 -6.038 1.00 80.38 237 HIS A C 1
ATOM 1909 O O . HIS A 1 237 ? 19.825 7.946 -6.267 1.00 80.38 237 HIS A O 1
ATOM 1915 N N . ALA A 1 238 ? 21.159 9.723 -6.566 1.00 82.06 238 ALA A N 1
ATOM 1916 C CA . ALA A 1 238 ? 20.244 10.461 -7.441 1.00 82.06 238 ALA A CA 1
ATOM 1917 C C . ALA A 1 238 ? 19.841 9.697 -8.723 1.00 82.06 238 ALA A C 1
ATOM 1919 O O . ALA A 1 238 ? 18.761 9.935 -9.256 1.00 82.06 238 ALA A O 1
ATOM 1920 N N . PHE A 1 239 ? 20.676 8.767 -9.199 1.00 84.12 239 PHE A 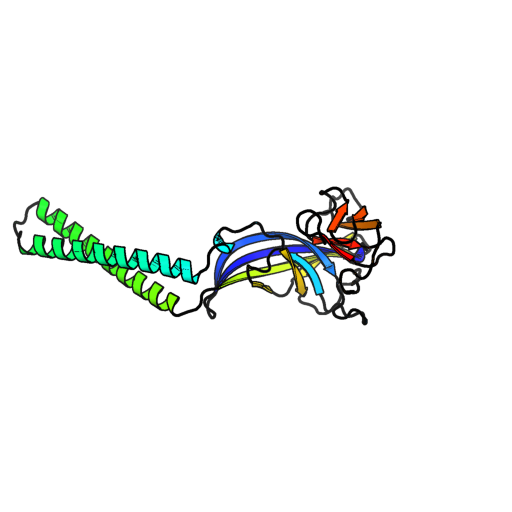N 1
ATOM 1921 C CA . PHE A 1 239 ? 20.448 7.946 -10.399 1.00 84.12 239 PHE A CA 1
ATOM 1922 C C . PHE A 1 239 ? 20.215 6.460 -10.076 1.00 84.12 239 PHE A C 1
ATOM 1924 O O . PHE A 1 239 ? 20.241 5.612 -10.970 1.00 84.12 239 PHE A O 1
ATOM 1931 N N . ALA A 1 240 ? 20.024 6.140 -8.795 1.00 83.00 240 ALA A N 1
ATOM 1932 C CA . ALA A 1 240 ? 19.802 4.795 -8.274 1.00 83.00 240 ALA A CA 1
ATOM 1933 C C . ALA A 1 240 ? 18.755 4.832 -7.149 1.00 83.00 240 ALA A C 1
ATOM 1935 O O . ALA A 1 240 ? 18.947 4.283 -6.064 1.00 83.00 240 ALA A O 1
ATOM 1936 N N . GLN A 1 241 ? 17.643 5.527 -7.397 1.00 85.75 241 GLN A N 1
ATOM 1937 C CA . GLN A 1 241 ? 16.514 5.529 -6.472 1.00 85.75 241 GLN A CA 1
ATOM 1938 C C . GLN A 1 241 ? 15.784 4.176 -6.498 1.00 85.75 241 GLN A C 1
ATOM 1940 O O . GLN A 1 241 ? 15.794 3.504 -7.537 1.00 85.75 241 GLN A O 1
ATOM 1945 N N . PRO A 1 242 ? 15.113 3.778 -5.404 1.00 85.62 242 PRO A N 1
ATOM 1946 C CA . PRO A 1 242 ? 14.338 2.543 -5.366 1.00 85.62 242 PRO A CA 1
ATOM 1947 C C . PRO A 1 242 ? 13.343 2.439 -6.538 1.00 85.62 242 PRO A C 1
ATOM 1949 O O . PRO A 1 242 ? 12.632 3.392 -6.849 1.00 85.62 242 PRO A O 1
ATOM 1952 N N . GLY A 1 243 ? 13.312 1.290 -7.212 1.00 85.50 243 GLY A N 1
ATOM 1953 C CA . GLY A 1 243 ? 12.516 1.056 -8.423 1.00 85.50 243 GLY A CA 1
ATOM 1954 C C . GLY A 1 243 ? 13.196 1.460 -9.738 1.00 85.50 243 GLY A C 1
ATOM 1955 O O . GLY A 1 243 ? 12.631 1.216 -10.803 1.00 85.50 243 GLY A O 1
ATOM 1956 N N . THR A 1 244 ? 14.405 2.034 -9.703 1.00 90.12 244 THR A N 1
ATOM 1957 C CA . THR A 1 244 ? 15.178 2.353 -10.919 1.00 90.12 244 THR A CA 1
ATOM 1958 C C . THR A 1 244 ? 15.598 1.074 -11.637 1.00 90.12 244 THR A C 1
ATOM 1960 O O . THR A 1 244 ? 16.071 0.124 -11.019 1.00 90.12 244 THR A O 1
ATOM 1963 N N . ALA A 1 245 ? 15.452 1.050 -12.958 1.00 91.06 245 ALA A N 1
ATOM 1964 C CA . ALA A 1 245 ? 15.762 -0.116 -13.771 1.00 91.06 245 ALA A CA 1
ATOM 1965 C C . ALA A 1 245 ? 17.264 -0.251 -14.045 1.00 91.06 245 ALA A C 1
ATOM 1967 O O . ALA A 1 245 ? 17.902 0.712 -14.479 1.00 91.06 245 ALA A O 1
ATOM 1968 N N . VAL A 1 246 ? 17.806 -1.459 -13.881 1.00 89.38 246 VAL A N 1
ATOM 1969 C CA . VAL A 1 246 ? 19.225 -1.756 -14.109 1.00 89.38 246 VAL A CA 1
ATOM 1970 C C . VAL A 1 246 ? 19.392 -2.709 -15.280 1.00 89.38 246 VAL A C 1
ATOM 1972 O O . VAL A 1 246 ? 18.722 -3.740 -15.385 1.00 89.38 246 VAL A O 1
ATOM 1975 N N . PHE A 1 247 ? 20.304 -2.349 -16.177 1.00 88.75 247 PHE A N 1
ATOM 1976 C CA . PHE A 1 247 ? 20.608 -3.086 -17.391 1.00 88.75 247 PHE A CA 1
ATOM 1977 C C . PHE A 1 247 ? 22.099 -3.375 -17.500 1.00 88.75 247 PHE A C 1
ATOM 1979 O O . PHE A 1 247 ? 22.934 -2.652 -16.972 1.00 88.75 247 PHE A O 1
ATOM 1986 N N . THR A 1 248 ? 22.451 -4.408 -18.253 1.00 87.31 248 THR A N 1
ATOM 1987 C CA . THR A 1 248 ? 23.827 -4.612 -18.709 1.00 87.31 248 THR A CA 1
ATOM 1988 C C . THR A 1 248 ? 24.164 -3.617 -19.822 1.00 87.31 248 THR A C 1
ATOM 1990 O O . THR A 1 248 ? 23.262 -3.084 -20.475 1.00 87.31 248 THR A O 1
ATOM 1993 N N . LEU A 1 249 ? 25.452 -3.439 -20.136 1.00 85.75 249 LEU A N 1
ATOM 1994 C CA . LEU A 1 249 ? 25.890 -2.654 -21.306 1.00 85.75 249 LEU A CA 1
ATOM 1995 C C . LEU A 1 249 ? 25.244 -3.117 -22.628 1.00 85.75 249 LEU A C 1
ATOM 1997 O O . LEU A 1 249 ? 24.996 -2.317 -23.524 1.00 85.75 249 LEU A O 1
ATOM 2001 N N . HIS A 1 250 ? 24.897 -4.403 -22.721 1.00 85.06 250 HIS A N 1
ATOM 2002 C CA . HIS A 1 250 ? 24.236 -5.007 -23.881 1.00 85.06 250 HIS A CA 1
ATOM 2003 C C . HIS A 1 250 ? 22.704 -4.836 -23.870 1.00 85.06 250 HIS A C 1
ATOM 2005 O O . HIS A 1 250 ? 22.008 -5.372 -24.731 1.00 85.06 250 HIS A O 1
ATOM 2011 N N . GLY A 1 251 ? 22.146 -4.132 -22.881 1.00 83.94 251 GLY A N 1
ATOM 2012 C CA . GLY A 1 251 ? 20.715 -3.849 -22.776 1.00 83.94 251 GLY A CA 1
ATOM 2013 C C . GLY A 1 251 ? 19.859 -4.995 -22.254 1.00 83.94 251 GLY A C 1
ATOM 2014 O O . GLY A 1 251 ? 18.639 -4.964 -22.437 1.00 83.94 251 GLY A O 1
ATOM 2015 N N . ARG A 1 252 ? 20.464 -5.989 -21.593 1.00 85.75 252 ARG A N 1
ATOM 2016 C CA . ARG A 1 252 ? 19.719 -7.025 -20.863 1.00 85.75 252 ARG A CA 1
ATOM 2017 C C . ARG A 1 252 ? 19.273 -6.477 -19.515 1.00 85.75 252 ARG A C 1
ATOM 2019 O O . ARG A 1 252 ? 20.073 -5.857 -18.828 1.00 85.75 252 ARG A O 1
ATOM 2026 N N . PHE A 1 253 ? 18.014 -6.701 -19.156 1.00 86.62 253 PHE A N 1
ATOM 2027 C CA . PHE A 1 253 ? 17.488 -6.315 -17.849 1.00 86.62 253 PHE A CA 1
ATOM 2028 C C . PHE A 1 253 ? 18.099 -7.201 -16.757 1.00 86.62 253 PHE A C 1
ATOM 2030 O O . PHE A 1 253 ? 18.146 -8.419 -16.924 1.00 86.62 253 PHE A O 1
ATOM 2037 N N . VAL A 1 254 ? 18.592 -6.576 -15.687 1.00 85.25 254 VAL A N 1
ATOM 2038 C CA . VAL A 1 254 ? 19.220 -7.247 -14.537 1.00 85.25 254 VAL A CA 1
ATOM 2039 C C . VAL A 1 254 ? 18.273 -7.242 -13.345 1.00 85.25 254 VAL A C 1
ATOM 2041 O O . VAL A 1 254 ? 18.093 -8.280 -12.717 1.00 85.25 254 VAL A O 1
ATOM 2044 N N . GLY A 1 255 ? 17.663 -6.089 -13.060 1.00 86.19 255 GLY A N 1
ATOM 2045 C CA . GLY A 1 255 ? 16.765 -5.938 -11.928 1.00 86.19 255 GLY A CA 1
ATOM 2046 C C . GLY A 1 255 ? 16.330 -4.503 -11.653 1.00 86.19 255 GLY A C 1
ATOM 2047 O O . GLY A 1 255 ? 16.559 -3.607 -12.470 1.00 86.19 255 GLY A O 1
ATOM 2048 N N . LEU A 1 256 ? 15.683 -4.298 -10.505 1.00 88.06 256 LEU A N 1
ATOM 2049 C CA . LEU A 1 256 ? 15.304 -2.982 -9.996 1.00 88.06 256 LEU A CA 1
ATOM 2050 C C . LEU A 1 256 ? 16.171 -2.639 -8.790 1.00 88.06 256 LEU A C 1
ATOM 2052 O O . LEU A 1 256 ? 16.422 -3.501 -7.962 1.00 88.06 256 LEU A O 1
ATOM 2056 N N . VAL A 1 257 ? 16.571 -1.379 -8.658 1.00 87.81 257 VAL A N 1
ATOM 2057 C CA . VAL A 1 257 ? 17.281 -0.921 -7.462 1.00 87.81 257 VAL A CA 1
ATOM 2058 C C . VAL A 1 257 ? 16.354 -1.006 -6.247 1.00 87.81 257 VAL A C 1
ATOM 2060 O O . VAL A 1 257 ? 15.252 -0.462 -6.271 1.00 87.81 257 VAL A O 1
ATOM 2063 N N . GLY A 1 258 ? 16.791 -1.690 -5.197 1.00 82.50 258 GLY A N 1
ATOM 2064 C CA . GLY A 1 258 ? 16.141 -1.823 -3.900 1.00 82.50 258 GLY A CA 1
ATOM 2065 C C . GLY A 1 258 ? 16.502 -0.703 -2.922 1.00 82.50 258 GLY A C 1
ATOM 2066 O O . GLY A 1 258 ? 16.997 0.366 -3.288 1.00 82.50 258 GLY A O 1
ATOM 2067 N N . LYS A 1 259 ? 16.254 -0.946 -1.631 1.00 76.56 259 LYS A N 1
ATOM 2068 C CA . LYS A 1 259 ? 16.754 -0.066 -0.563 1.00 76.56 259 LYS A CA 1
ATOM 2069 C C . LYS A 1 259 ? 18.281 -0.166 -0.488 1.00 76.56 259 LYS A C 1
ATOM 2071 O O . LYS A 1 259 ? 18.844 -1.230 -0.703 1.00 76.56 259 LYS A O 1
ATOM 2076 N N . GLU A 1 260 ? 18.944 0.950 -0.186 1.00 71.06 260 GLU A N 1
ATOM 2077 C CA . GLU A 1 260 ? 20.412 1.018 -0.039 1.00 71.06 260 GLU A CA 1
ATOM 2078 C C . GLU A 1 260 ? 21.221 0.591 -1.282 1.00 71.06 260 GLU A C 1
ATOM 2080 O O . GLU A 1 260 ? 22.399 0.242 -1.173 1.00 71.06 260 GLU A O 1
ATOM 2085 N N . GLY A 1 261 ? 20.612 0.640 -2.472 1.00 70.12 261 GLY A N 1
ATOM 2086 C CA . GLY A 1 261 ? 21.296 0.330 -3.728 1.00 70.12 261 GLY A CA 1
ATOM 2087 C C . GLY A 1 261 ? 21.434 -1.164 -4.035 1.00 70.12 261 GLY A C 1
ATOM 2088 O O . GLY A 1 261 ? 22.212 -1.508 -4.925 1.00 70.12 261 GLY A O 1
ATOM 2089 N N . SER A 1 262 ? 20.719 -2.044 -3.324 1.00 77.00 262 SER A N 1
ATOM 2090 C CA . SER A 1 262 ? 20.636 -3.474 -3.658 1.00 77.00 262 SER A CA 1
ATOM 2091 C C . SER A 1 262 ? 19.850 -3.723 -4.955 1.00 77.00 262 SER A C 1
ATOM 2093 O O . SER A 1 262 ? 19.276 -2.787 -5.510 1.00 77.00 262 SER A O 1
ATOM 2095 N N . LEU A 1 263 ? 19.843 -4.961 -5.464 1.00 71.50 263 LEU A N 1
ATOM 2096 C CA . LEU A 1 263 ? 18.991 -5.404 -6.581 1.00 71.50 263 LEU A CA 1
ATOM 2097 C C . LEU A 1 263 ? 17.973 -6.454 -6.136 1.00 71.50 263 LEU A C 1
ATOM 2099 O O . LEU A 1 263 ? 18.284 -7.180 -5.166 1.00 71.50 263 LEU A O 1
#

Organism: NCBI:txid2606637

Radius of gyration: 28.49 Å; Cα contacts (8 Å, |Δi|>4): 518; chains: 1; bounding box: 65×40×81 Å

Mean predicted aligned error: 9.01 Å

Sequence (263 aa):
MRKSVCLVDGTATLCLSDGQHVTDLQVHPIHQQGVWINRHWWWPSCDGRVLTLLALPSSHFSKIQPDSALKRQRDSLAVALHRSTLVRKELEYYLRCHNVQDEGYNRIAAYSAWQQHQLDSLKSLNVATSKLGQRHLTFLYKCNFTVSWYDDKGQSHHRSCRQLRIPVDSISLPIIVHTDKTVVPWGCRAVKNVPWGVSRHKEVITVTLTTADNRRKDHTILTRGDYDLGQKVGVAHAFAQPGTAVFTLHGRFVGLVGKEGSL

Nearest PDB structures (foldseek):
  6jqa-assembly1_D  TM=9.183E-01  e=6.339E-01  Onion yellows phytoplasma OY-W
  6jqa-assembly1_B  TM=7.945E-01  e=5.999E-01  Onion yellows phytoplasma OY-W
  6v1v-assembly1_C  TM=9.204E-01  e=3.696E+00  Bacillus thuringiensis